Protein AF-X1SDG9-F1 (afdb_monomer_lite)

Secondary structure (DSSP, 8-state):
-HHHH--SEEEEEE-TT-HHHHHHHHHHHHTGGGSS-SEEEEEE--SS-GGGGGSPP-TTS--EEE-SSS-HHHHHHHHHHHHHTT-EEEEEETTTTEEEEETT--EEEPP---HHHHHHHTT-EEEE--EEHHHHGGGHHHHHHHHHHHHHHHHTT--GGGTTTS-EE-SSEEEEEETTTEEEEEETTT--EEEEE-SSTHHHHHHHHHHHHHTT-SEEEEEEEEE--HHHHHHHHTTSTTTTEEEEEEEEEEETTEEEEE----SPPP-----

Sequence (275 aa):
ALWSHKPGSVCFLYTPNNPKIVEHRNLLISEKGFLPVNTVSFYPVSITGNEILKIPAAEGKKVVVNITPGTKGHGSFLALWAKLHSTDVFSIETSSQKLMKMPEGSGRSVIAPPPTLLLKLSGINVKKYGEGKGSLFKDRGLFEGMLDFLKMINKEGKDIKDFPERKISLSGASLIPLSNDKVKILHKEKGNTVSWSVKTGKWFERLIGYVLAECGAQDVQIGITTEWRSETKKHLAGKYSGASQMSEIDVAARFKAVYYIVSCKATKKKEINKI

Structure (mmCIF, N/CA/C/O backbone):
data_AF-X1SDG9-F1
#
_entry.id   AF-X1SDG9-F1
#
loop_
_atom_site.group_PDB
_atom_site.id
_atom_site.type_symbol
_atom_site.label_atom_id
_atom_site.label_alt_id
_atom_site.label_comp_id
_atom_site.label_asym_id
_atom_site.label_entity_id
_atom_site.label_seq_id
_atom_site.pdbx_PDB_ins_code
_atom_site.Cartn_x
_atom_site.Cartn_y
_atom_site.Cartn_z
_atom_site.occupancy
_atom_site.B_iso_or_equiv
_atom_site.auth_seq_id
_atom_site.auth_comp_id
_atom_site.auth_asym_id
_atom_site.auth_atom_id
_atom_site.pdbx_PDB_model_num
ATOM 1 N N . ALA A 1 1 ? -11.274 -2.244 8.520 1.00 91.25 1 ALA A N 1
ATOM 2 C CA . ALA A 1 1 ? -12.620 -2.199 9.134 1.00 91.25 1 ALA A CA 1
ATOM 3 C C . ALA A 1 1 ? -13.435 -1.001 8.650 1.00 91.25 1 ALA A C 1
ATOM 5 O O . ALA A 1 1 ? -14.437 -1.231 7.987 1.00 91.25 1 ALA A O 1
ATOM 6 N N . LEU A 1 2 ? -13.014 0.251 8.899 1.00 94.44 2 LEU A N 1
ATOM 7 C CA . LEU A 1 2 ? -13.804 1.441 8.523 1.00 94.44 2 LEU A CA 1
ATOM 8 C C . LEU A 1 2 ? -14.178 1.489 7.039 1.00 94.44 2 LEU A C 1
ATOM 10 O O . LEU A 1 2 ? -15.356 1.554 6.721 1.00 94.44 2 LEU A O 1
ATOM 14 N N . TRP A 1 3 ? -13.215 1.324 6.132 1.00 94.12 3 TRP A N 1
ATOM 15 C CA . TRP A 1 3 ? -13.484 1.269 4.686 1.00 94.12 3 TRP A CA 1
ATOM 16 C C . TRP A 1 3 ? -14.377 0.100 4.249 1.00 94.12 3 TRP A C 1
ATOM 18 O O . TRP A 1 3 ? -15.003 0.170 3.197 1.00 94.12 3 TRP A O 1
ATOM 28 N N . SER A 1 4 ? -14.440 -0.977 5.037 1.00 93.44 4 SER A N 1
ATOM 29 C CA . SER A 1 4 ? -15.244 -2.166 4.724 1.00 93.44 4 SER A CA 1
ATOM 30 C C . SER A 1 4 ? -16.682 -2.040 5.239 1.00 93.44 4 SER A C 1
ATOM 32 O O . SER A 1 4 ? -17.614 -2.478 4.572 1.00 93.44 4 SER A O 1
ATOM 34 N N . HIS A 1 5 ? -16.877 -1.445 6.420 1.00 92.44 5 HIS A N 1
ATOM 35 C CA . HIS A 1 5 ? -18.206 -1.221 7.001 1.00 92.44 5 HIS A CA 1
ATOM 36 C C . HIS A 1 5 ? -18.854 0.093 6.559 1.00 92.44 5 HIS A C 1
ATOM 38 O O . HIS A 1 5 ? -20.076 0.148 6.526 1.00 92.44 5 HIS A O 1
ATOM 44 N N . LYS A 1 6 ? -18.055 1.117 6.224 1.00 93.25 6 LYS A N 1
ATOM 45 C CA . LYS A 1 6 ? -18.493 2.494 5.937 1.00 93.25 6 LYS A CA 1
ATOM 46 C C . LYS A 1 6 ? -19.488 3.027 6.986 1.00 93.25 6 LYS A C 1
ATOM 48 O O . LYS A 1 6 ? -20.603 3.404 6.629 1.00 93.25 6 LYS A O 1
ATOM 53 N N . PRO A 1 7 ? -19.145 2.986 8.288 1.00 94.94 7 PRO A N 1
ATOM 54 C CA . PRO A 1 7 ? -20.087 3.382 9.323 1.00 94.94 7 PRO A CA 1
ATOM 55 C C . PRO A 1 7 ? -20.304 4.901 9.307 1.00 94.94 7 PRO A C 1
ATOM 57 O O . PRO A 1 7 ? -19.369 5.662 9.068 1.00 94.94 7 PRO A O 1
ATOM 60 N N . GLY A 1 8 ? -21.516 5.356 9.637 1.00 94.62 8 GLY A N 1
ATOM 61 C CA . GLY A 1 8 ? -21.783 6.789 9.815 1.00 94.62 8 GLY A CA 1
ATOM 62 C C . GLY A 1 8 ? -20.988 7.395 10.979 1.00 94.62 8 GLY A C 1
ATOM 63 O O . GLY A 1 8 ? -20.556 8.541 10.906 1.00 94.62 8 GLY A O 1
ATOM 64 N N . SER A 1 9 ? -20.724 6.615 12.028 1.00 95.06 9 SER A N 1
ATOM 65 C CA . SER A 1 9 ? -19.937 7.030 13.193 1.00 95.06 9 SER A CA 1
ATOM 66 C C . SER A 1 9 ? -18.997 5.924 13.666 1.00 95.06 9 SER A C 1
ATOM 68 O O . SER A 1 9 ? -19.352 4.748 13.603 1.00 95.06 9 SER A O 1
ATOM 70 N N . VAL A 1 10 ? -17.839 6.297 14.209 1.00 96.25 10 VAL A N 1
ATOM 71 C CA . VAL A 1 10 ? -16.890 5.386 14.863 1.00 96.25 10 VAL A CA 1
ATOM 72 C C . VAL A 1 10 ? -16.547 5.885 16.265 1.00 96.25 10 VAL A C 1
ATOM 74 O O . VAL A 1 10 ? -16.277 7.068 16.452 1.00 96.25 10 VAL A O 1
ATOM 77 N N . CYS A 1 11 ? -16.514 4.963 17.229 1.00 95.94 11 CYS A N 1
ATOM 78 C CA . CYS A 1 11 ? -15.908 5.174 18.540 1.00 95.94 11 CYS A CA 1
ATOM 79 C C . CYS A 1 11 ? -14.634 4.329 18.633 1.00 95.94 11 CYS A C 1
ATOM 81 O O . CYS A 1 11 ? -14.688 3.106 18.492 1.00 95.94 11 CYS A O 1
ATOM 83 N N . PHE A 1 12 ? -13.488 4.972 18.841 1.00 96.88 12 PHE A N 1
ATOM 84 C CA . PHE A 1 12 ? -12.225 4.285 19.085 1.00 96.88 12 PHE A CA 1
ATOM 85 C C . PHE A 1 12 ? -11.997 4.119 20.585 1.00 96.88 12 PHE A C 1
ATOM 87 O O . PHE A 1 12 ? -11.929 5.102 21.326 1.00 96.88 12 PHE A O 1
ATOM 94 N N . LEU A 1 13 ? -11.816 2.877 21.024 1.00 96.94 13 LEU A N 1
ATOM 95 C CA . LEU A 1 13 ? -11.341 2.588 22.373 1.00 96.94 13 LEU A CA 1
ATOM 96 C C . LEU A 1 13 ? -9.822 2.761 22.389 1.00 96.94 13 LEU A C 1
ATOM 98 O O . LEU A 1 13 ? -9.135 2.207 21.529 1.00 96.94 13 LEU A O 1
ATOM 102 N N . TYR A 1 14 ? -9.291 3.552 23.319 1.00 96.50 14 TYR A N 1
ATOM 103 C CA . TYR A 1 14 ? -7.858 3.854 23.352 1.00 96.50 14 TYR A CA 1
ATOM 104 C C . TYR A 1 14 ? -7.310 3.903 24.776 1.00 96.50 14 TYR A C 1
ATOM 106 O O . TYR A 1 14 ? -8.017 4.268 25.710 1.00 96.50 14 TYR A O 1
ATOM 114 N N . THR A 1 15 ? -6.027 3.573 24.937 1.00 96.81 15 THR A N 1
ATOM 115 C CA . THR A 1 15 ? -5.349 3.597 26.238 1.00 96.81 15 THR A CA 1
ATOM 116 C C . THR A 1 15 ? -4.643 4.936 26.461 1.00 96.81 15 THR A C 1
ATOM 118 O O . THR A 1 15 ? -3.586 5.155 25.864 1.00 96.81 15 THR A O 1
ATOM 121 N N . PRO A 1 16 ? -5.174 5.836 27.316 1.00 95.62 16 PRO A N 1
ATOM 122 C CA . PRO A 1 16 ? -4.648 7.197 27.470 1.00 95.62 16 PRO A CA 1
ATOM 123 C C . PRO A 1 16 ? -3.248 7.241 28.090 1.00 95.62 16 PRO A C 1
ATOM 125 O O . PRO A 1 16 ? -2.498 8.176 27.838 1.00 95.62 16 PRO A O 1
ATOM 128 N N . ASN A 1 17 ? -2.864 6.208 28.841 1.00 93.38 17 ASN A N 1
ATOM 129 C CA . ASN A 1 17 ? -1.555 6.133 29.496 1.00 93.38 17 ASN A CA 1
ATOM 130 C C . ASN A 1 17 ? -0.442 5.629 28.559 1.00 93.38 17 ASN A C 1
ATOM 132 O O . ASN A 1 17 ? 0.695 5.476 28.992 1.00 93.38 17 ASN A O 1
ATOM 136 N N . ASN A 1 18 ? -0.751 5.334 27.290 1.00 94.06 18 ASN A N 1
ATOM 137 C CA . ASN A 1 18 ? 0.239 4.932 26.296 1.00 94.06 18 ASN A CA 1
ATOM 138 C C . ASN A 1 18 ? 0.500 6.094 25.316 1.00 94.06 18 ASN A C 1
ATOM 140 O O . ASN A 1 18 ? -0.352 6.358 24.462 1.00 94.06 18 ASN A O 1
ATOM 144 N N . PRO A 1 19 ? 1.677 6.754 25.376 1.00 93.12 19 PRO A N 1
ATOM 145 C CA . PRO A 1 19 ? 1.982 7.914 24.537 1.00 93.12 19 PRO A CA 1
ATOM 146 C C . PRO A 1 19 ? 1.839 7.653 23.035 1.00 93.12 19 PRO A C 1
ATOM 148 O O . PRO A 1 19 ? 1.312 8.499 22.318 1.00 93.12 19 PRO A O 1
ATOM 151 N N . LYS A 1 20 ? 2.220 6.459 22.556 1.00 91.25 20 LYS A N 1
ATOM 152 C CA . LYS A 1 20 ? 2.086 6.092 21.134 1.00 91.25 20 LYS A CA 1
ATOM 153 C C . LYS A 1 20 ? 0.621 5.982 20.707 1.00 91.25 20 LYS A C 1
ATOM 155 O O . LYS A 1 20 ? 0.255 6.381 19.608 1.00 91.25 20 LYS A O 1
ATOM 160 N N . ILE A 1 21 ? -0.242 5.457 21.578 1.00 93.00 21 ILE A N 1
ATOM 161 C CA . ILE A 1 21 ? -1.683 5.361 21.303 1.00 93.00 21 ILE A CA 1
ATOM 162 C C . ILE A 1 21 ? -2.335 6.747 21.327 1.00 93.00 21 ILE A C 1
ATOM 164 O O . ILE A 1 21 ? -3.191 7.033 20.490 1.00 93.00 21 ILE A O 1
ATOM 168 N N . VAL A 1 22 ? -1.911 7.624 22.240 1.00 94.38 22 VAL A N 1
ATOM 169 C CA . VAL A 1 22 ? -2.358 9.025 22.273 1.00 94.38 22 VAL A CA 1
ATOM 170 C C . VAL A 1 22 ? -1.931 9.767 21.007 1.00 94.38 22 VAL A C 1
ATOM 172 O O . VAL A 1 22 ? -2.740 10.490 20.428 1.00 94.38 22 VAL A O 1
ATOM 175 N N . GLU A 1 23 ? -0.707 9.543 20.529 1.00 91.38 23 GLU A N 1
ATOM 176 C CA . GLU A 1 23 ? -0.229 10.086 19.257 1.00 91.38 23 GLU A CA 1
ATOM 177 C C . GLU A 1 23 ? -1.112 9.629 18.085 1.00 91.38 23 GLU A C 1
ATOM 179 O O . GLU A 1 23 ? -1.614 10.463 17.333 1.00 91.38 23 GLU A O 1
ATOM 184 N N . HIS A 1 24 ? -1.393 8.325 17.970 1.00 91.44 24 HIS A N 1
ATOM 185 C CA . HIS A 1 24 ? -2.298 7.802 16.941 1.00 91.44 24 HIS A CA 1
ATOM 186 C C . HIS A 1 24 ? -3.717 8.374 17.042 1.00 91.44 24 HIS A C 1
ATOM 188 O O . HIS A 1 24 ? -4.321 8.698 16.020 1.00 91.44 24 HIS A O 1
ATOM 194 N N . ARG A 1 25 ? -4.253 8.549 18.256 1.00 94.50 25 ARG A N 1
ATOM 195 C CA . ARG A 1 25 ? -5.537 9.233 18.473 1.00 94.50 25 ARG A CA 1
ATOM 196 C C . ARG A 1 25 ? -5.497 10.660 17.933 1.00 94.50 25 ARG A C 1
ATOM 198 O O . ARG A 1 25 ? -6.405 11.053 17.208 1.00 94.50 25 ARG A O 1
ATOM 205 N N . ASN A 1 26 ? -4.467 11.427 18.280 1.00 93.25 26 ASN A N 1
ATOM 206 C CA . ASN A 1 26 ? -4.345 12.821 17.858 1.00 93.25 26 ASN A CA 1
ATOM 207 C C . ASN A 1 26 ? -4.212 12.934 16.333 1.00 93.25 26 ASN A C 1
ATOM 209 O O . ASN A 1 26 ? -4.836 13.811 15.740 1.00 93.25 26 ASN A O 1
ATOM 213 N N . LEU A 1 27 ? -3.500 11.999 15.696 1.00 90.38 27 LEU A N 1
ATOM 214 C CA . LEU A 1 27 ? -3.435 11.884 14.237 1.00 90.38 27 LEU A CA 1
ATOM 215 C C . LEU A 1 27 ? -4.806 11.579 13.620 1.00 90.38 27 LEU A C 1
ATOM 217 O O . LEU A 1 27 ? -5.207 12.224 12.662 1.00 90.38 27 LEU A O 1
ATOM 221 N N . LEU A 1 28 ? -5.578 10.643 14.180 1.00 92.38 28 LEU A N 1
ATOM 222 C CA . LEU A 1 28 ? -6.938 10.368 13.693 1.00 92.38 28 LEU A CA 1
ATOM 223 C C . LEU A 1 28 ? -7.875 11.578 13.850 1.00 92.38 28 LEU A C 1
ATOM 225 O O . LEU A 1 28 ? -8.791 11.743 13.047 1.00 92.38 28 LEU A O 1
ATOM 229 N N . ILE A 1 29 ? -7.655 12.421 14.865 1.00 92.50 29 ILE A N 1
ATOM 230 C CA . ILE A 1 29 ? -8.393 13.677 15.060 1.00 92.50 29 ILE A CA 1
ATOM 231 C C . ILE A 1 29 ? -8.001 14.710 13.997 1.00 92.50 29 ILE A C 1
ATOM 233 O O . ILE A 1 29 ? -8.894 15.289 13.374 1.00 92.50 29 ILE A O 1
ATOM 237 N N . SER A 1 30 ? -6.700 14.940 13.779 1.00 90.19 30 SER A N 1
ATOM 238 C CA . SER A 1 30 ? -6.221 15.919 12.790 1.00 90.19 30 SER A CA 1
ATOM 239 C C . SER A 1 30 ? -6.587 15.508 11.365 1.00 90.19 30 SER A C 1
ATOM 241 O O . SER A 1 30 ? -7.007 16.339 10.565 1.00 90.19 30 SER A O 1
ATOM 243 N N . GLU A 1 31 ? -6.528 14.208 11.080 1.00 89.12 31 GLU A N 1
ATOM 244 C CA . GLU A 1 31 ? -6.787 13.620 9.767 1.00 89.12 31 GLU A CA 1
ATOM 245 C C . GLU A 1 31 ? -8.231 13.114 9.608 1.00 89.12 31 GLU A C 1
ATOM 247 O O . GLU A 1 31 ? -8.520 12.341 8.694 1.00 89.12 31 GLU A O 1
ATOM 252 N N . LYS A 1 32 ? -9.176 13.531 10.466 1.00 89.81 32 LYS A N 1
ATOM 253 C CA . LYS A 1 32 ? -10.554 12.996 10.464 1.00 89.81 32 LYS A CA 1
ATOM 254 C C . LYS A 1 32 ? -11.255 13.096 9.105 1.00 89.81 32 LYS A C 1
ATOM 256 O O . LYS A 1 32 ? -12.047 12.224 8.769 1.00 89.81 32 LYS A O 1
ATOM 261 N N . GLY A 1 33 ? -10.934 14.125 8.311 1.00 89.50 33 GLY A N 1
ATOM 262 C CA . GLY A 1 33 ? -11.502 14.344 6.974 1.00 89.50 33 GLY A CA 1
ATOM 263 C C . GLY A 1 33 ? -11.119 13.272 5.948 1.00 89.50 33 GLY A C 1
ATOM 264 O O . GLY A 1 33 ? -11.726 13.190 4.886 1.00 89.50 33 GLY A O 1
ATOM 265 N N . PHE A 1 34 ? -10.132 12.434 6.265 1.00 89.88 34 PHE A N 1
ATOM 266 C CA . PHE A 1 34 ? -9.701 11.310 5.442 1.00 89.88 34 PHE A CA 1
ATOM 267 C C . PHE A 1 34 ? -10.369 9.982 5.815 1.00 89.88 34 PHE A C 1
ATOM 269 O O . PHE A 1 34 ? -10.262 9.002 5.072 1.00 89.88 34 PHE A O 1
ATOM 276 N N . LEU A 1 35 ? -11.039 9.919 6.966 1.00 92.81 35 LEU A N 1
ATOM 277 C CA . LEU A 1 35 ? -11.734 8.718 7.404 1.00 92.81 35 LEU A CA 1
ATOM 278 C C . LEU A 1 35 ? -13.102 8.627 6.708 1.00 92.81 35 LEU A C 1
ATOM 280 O O . LEU A 1 35 ? -13.797 9.632 6.593 1.00 92.81 35 LEU A O 1
ATOM 284 N N . PRO A 1 36 ? -13.537 7.432 6.267 1.00 94.19 36 PRO A N 1
ATOM 285 C CA . PRO A 1 36 ? -14.822 7.251 5.591 1.00 94.19 36 PRO A CA 1
ATOM 286 C C . PRO A 1 36 ? -15.980 7.174 6.604 1.00 94.19 36 PRO A C 1
ATOM 288 O O . PRO A 1 36 ? -16.712 6.183 6.632 1.00 94.19 36 PRO A O 1
ATOM 291 N N . VAL A 1 37 ? -16.082 8.170 7.489 1.00 94.94 37 VAL A N 1
ATOM 292 C CA . VAL A 1 37 ? -17.043 8.261 8.602 1.00 94.94 37 VAL A CA 1
ATOM 293 C C . VAL A 1 37 ? -17.459 9.720 8.809 1.00 94.94 37 VAL A C 1
ATOM 295 O O . VAL A 1 37 ? -16.656 10.623 8.593 1.00 94.94 37 VAL A O 1
ATOM 298 N N . ASN A 1 38 ? -18.682 9.966 9.282 1.00 93.69 38 ASN A N 1
ATOM 299 C CA . ASN A 1 38 ? -19.158 11.332 9.545 1.00 93.69 38 ASN A CA 1
ATOM 300 C C . ASN A 1 38 ? -18.737 11.819 10.935 1.00 93.69 38 ASN A C 1
ATOM 302 O O . ASN A 1 38 ? -18.494 13.006 11.147 1.00 93.69 38 ASN A O 1
ATOM 306 N N . THR A 1 39 ? -18.667 10.905 11.904 1.00 94.25 39 THR A N 1
ATOM 307 C CA . THR A 1 39 ? -18.359 11.239 13.298 1.00 94.25 39 THR A CA 1
ATOM 308 C C . THR A 1 39 ? -17.300 10.307 13.862 1.00 94.25 39 THR A C 1
ATOM 310 O O . THR A 1 39 ? -17.380 9.089 13.699 1.00 94.25 39 THR A O 1
ATOM 313 N N . VAL A 1 40 ? -16.327 10.891 14.560 1.00 95.50 40 VAL A N 1
ATOM 314 C CA . VAL A 1 40 ? -15.255 10.183 15.262 1.00 95.50 40 VAL A CA 1
ATOM 315 C C . VAL A 1 40 ? -15.326 10.555 16.737 1.00 95.50 40 VAL A C 1
ATOM 317 O O . VAL A 1 40 ? -15.280 11.736 17.076 1.00 95.50 40 VAL A O 1
ATOM 320 N N . SER A 1 41 ? -15.415 9.557 17.609 1.00 95.56 41 SER A N 1
ATOM 321 C CA . SER A 1 41 ? -15.306 9.714 19.057 1.00 95.56 41 SER A CA 1
ATOM 322 C C . SER A 1 41 ? -14.250 8.770 19.629 1.00 95.56 41 SER A C 1
ATOM 324 O O . SER A 1 41 ? -13.793 7.834 18.967 1.00 95.56 41 SER A O 1
ATOM 326 N N . PHE A 1 42 ? -13.833 9.043 20.863 1.00 96.62 42 PHE A N 1
ATOM 327 C CA . PHE A 1 42 ? -12.819 8.269 21.565 1.00 96.62 42 PHE A CA 1
ATOM 328 C C . PHE A 1 42 ? -13.301 7.967 22.976 1.00 96.62 42 PHE A C 1
ATOM 330 O O . PHE A 1 42 ? -13.776 8.873 23.659 1.00 96.62 42 PHE A O 1
ATOM 337 N N . TYR A 1 43 ? -13.138 6.723 23.413 1.00 96.56 43 TYR A N 1
ATOM 338 C CA . TYR A 1 43 ? -13.473 6.297 24.767 1.00 96.56 43 TYR A CA 1
ATOM 339 C C . TYR A 1 43 ? -12.212 5.749 25.452 1.00 96.56 43 TYR A C 1
ATOM 341 O O . TYR A 1 43 ? -11.589 4.820 24.923 1.00 96.56 43 TYR A O 1
ATOM 349 N N . PRO A 1 44 ? -11.779 6.340 26.578 1.00 96.44 44 PRO A N 1
ATOM 350 C CA . PRO A 1 44 ? -10.576 5.897 27.262 1.00 96.44 44 PRO A CA 1
ATOM 351 C C . PRO A 1 44 ? -10.818 4.549 27.947 1.00 96.44 44 PRO A C 1
ATOM 353 O O . PRO A 1 44 ? -11.795 4.372 28.670 1.00 96.44 44 PRO A O 1
ATOM 356 N N . VAL A 1 45 ? -9.896 3.612 27.749 1.00 96.62 45 VAL A N 1
ATOM 357 C CA . VAL A 1 45 ? -9.882 2.300 28.407 1.00 96.62 45 VAL A CA 1
ATOM 358 C C . VAL A 1 45 ? -8.503 2.041 28.999 1.00 96.62 45 VAL A C 1
ATOM 360 O O . VAL A 1 45 ? -7.480 2.434 28.436 1.00 96.62 45 VAL A O 1
ATOM 363 N N . SER A 1 46 ? -8.441 1.384 30.148 1.00 94.75 46 SER A N 1
ATOM 364 C CA . SER A 1 46 ? -7.172 0.939 30.718 1.00 94.75 46 SER A CA 1
ATOM 365 C C . SER A 1 46 ? -6.594 -0.215 29.889 1.00 94.75 46 SER A C 1
ATOM 367 O O . SER A 1 46 ? -7.218 -0.695 28.944 1.00 94.75 46 SER A O 1
ATOM 369 N N . ILE A 1 47 ? -5.393 -0.695 30.221 1.00 91.31 47 ILE A N 1
ATOM 370 C CA . ILE A 1 47 ? -4.814 -1.861 29.535 1.00 91.31 47 ILE A CA 1
ATOM 371 C C . ILE A 1 47 ? -5.615 -3.153 29.786 1.00 91.31 47 ILE A C 1
ATOM 373 O O . ILE A 1 47 ? -5.547 -4.073 28.972 1.00 91.31 47 ILE A O 1
ATOM 377 N N . THR A 1 48 ? -6.371 -3.219 30.890 1.00 91.31 48 THR A N 1
ATOM 378 C CA . THR A 1 48 ? -7.140 -4.409 31.276 1.00 91.31 48 THR A CA 1
ATOM 379 C C . THR A 1 48 ? -8.476 -4.495 30.537 1.00 91.31 48 THR A C 1
ATOM 381 O O . THR A 1 48 ? -8.892 -5.600 30.203 1.00 91.31 48 THR A O 1
ATOM 384 N N . GLY A 1 49 ? -9.113 -3.364 30.213 1.00 93.31 49 GLY A N 1
ATOM 385 C CA . GLY A 1 49 ? -10.317 -3.311 29.377 1.00 93.31 49 GLY A CA 1
ATOM 386 C C . GLY A 1 49 ? -11.644 -3.562 30.097 1.00 93.31 49 GLY A C 1
ATOM 387 O O . GLY A 1 49 ? -12.659 -3.750 29.433 1.00 93.31 49 GLY A O 1
ATOM 388 N N . ASN A 1 50 ? -11.671 -3.618 31.430 1.00 93.81 50 ASN A N 1
ATOM 389 C CA . ASN A 1 50 ? -12.890 -3.943 32.189 1.00 93.81 50 ASN A CA 1
ATOM 390 C C . ASN A 1 50 ? -13.981 -2.852 32.103 1.00 93.81 50 ASN A C 1
ATOM 392 O O . ASN A 1 50 ? -15.176 -3.133 32.136 1.00 93.81 50 ASN A O 1
ATOM 396 N N . GLU A 1 51 ? -13.562 -1.599 31.981 1.00 95.06 51 GLU A N 1
ATOM 397 C CA . GLU A 1 51 ? -14.378 -0.413 31.691 1.00 95.06 51 GLU A CA 1
ATOM 398 C C . GLU A 1 51 ? -15.196 -0.510 30.394 1.00 95.06 51 GLU A C 1
ATOM 400 O O . GLU A 1 51 ? -16.229 0.153 30.306 1.00 95.06 51 GLU A O 1
ATOM 405 N N . ILE A 1 52 ? -14.798 -1.342 29.426 1.00 96.94 52 ILE A N 1
ATOM 406 C CA . ILE A 1 52 ? -15.553 -1.586 28.186 1.00 96.94 52 ILE A CA 1
ATOM 407 C C . ILE A 1 52 ? -16.984 -2.041 28.493 1.00 96.94 52 ILE A C 1
ATOM 409 O O . ILE A 1 52 ? -17.920 -1.611 27.827 1.00 96.94 52 ILE A O 1
ATOM 413 N N . LEU A 1 53 ? -17.182 -2.841 29.545 1.00 96.00 53 LEU A N 1
ATOM 414 C CA . LEU A 1 53 ? -18.512 -3.313 29.951 1.00 96.00 53 LEU A CA 1
ATOM 415 C C . LEU A 1 53 ? -19.425 -2.195 30.475 1.00 96.00 53 LEU A C 1
ATOM 417 O O . LEU A 1 53 ? -20.629 -2.392 30.579 1.00 96.00 53 LEU A O 1
ATOM 421 N N . LYS A 1 54 ? -18.861 -1.029 30.808 1.00 94.88 54 LYS A N 1
ATOM 422 C CA . LYS A 1 54 ? -19.601 0.145 31.289 1.00 94.88 54 LYS A CA 1
ATOM 423 C C . LYS A 1 54 ? -20.011 1.087 30.155 1.00 94.88 54 LYS A C 1
ATOM 425 O O . LYS A 1 54 ? -20.661 2.095 30.419 1.00 94.88 54 LYS A O 1
ATOM 430 N N . ILE A 1 55 ? -19.609 0.804 28.912 1.00 94.62 55 ILE A N 1
ATOM 431 C CA . ILE A 1 55 ? -19.984 1.618 27.754 1.00 94.62 55 ILE A CA 1
ATOM 432 C C . ILE A 1 55 ? -21.502 1.487 27.540 1.00 94.62 55 ILE A C 1
ATOM 434 O O . ILE A 1 55 ? -21.997 0.363 27.439 1.00 94.62 55 ILE A O 1
ATOM 438 N N . PRO A 1 56 ? -22.258 2.596 27.457 1.00 90.12 56 PRO A N 1
ATOM 439 C CA . PRO A 1 56 ? -23.701 2.531 27.255 1.00 90.12 56 PRO A CA 1
ATOM 440 C C . PRO A 1 56 ? -24.054 1.992 25.863 1.00 90.12 56 PRO A C 1
ATOM 442 O O . PRO A 1 56 ? -23.321 2.194 24.890 1.00 90.12 56 PRO A O 1
ATOM 445 N N . ALA A 1 57 ? -25.213 1.340 25.759 1.00 86.56 57 ALA A N 1
ATOM 446 C CA . ALA A 1 57 ? -25.767 0.919 24.479 1.00 86.56 57 ALA A CA 1
ATOM 447 C C . ALA A 1 57 ? -26.037 2.137 23.582 1.00 86.56 57 ALA A C 1
ATOM 449 O O . ALA A 1 57 ? -26.497 3.179 24.047 1.00 86.56 57 ALA A O 1
ATOM 450 N N . ALA A 1 58 ? -25.800 2.004 22.278 1.00 83.81 58 ALA A N 1
ATOM 451 C CA . ALA A 1 58 ? -26.206 3.029 21.323 1.00 83.81 58 ALA A CA 1
ATOM 452 C C . ALA A 1 58 ? -27.664 2.787 20.900 1.00 83.81 58 ALA A C 1
ATOM 454 O O . ALA A 1 58 ? -27.925 2.122 19.897 1.00 83.81 58 ALA A O 1
ATOM 455 N N . GLU A 1 59 ? -28.608 3.307 21.685 1.00 82.94 59 GLU A N 1
ATOM 456 C CA . GLU A 1 59 ? -30.046 3.152 21.438 1.00 82.94 59 GLU A CA 1
ATOM 457 C C . GLU A 1 59 ? -30.447 3.609 20.027 1.00 82.94 59 GLU A C 1
ATOM 459 O O . GLU A 1 59 ? -29.968 4.623 19.510 1.00 82.94 59 GLU A O 1
ATOM 464 N N . GLY A 1 60 ? -31.306 2.820 19.373 1.00 82.94 60 GLY A N 1
ATOM 465 C CA . GLY A 1 60 ? -31.810 3.104 18.026 1.00 82.94 60 GLY A CA 1
ATOM 466 C C . GLY A 1 60 ? -30.768 3.021 16.902 1.00 82.94 60 GLY A C 1
ATOM 467 O O . GLY A 1 60 ? -31.081 3.359 15.761 1.00 82.94 60 GLY A O 1
ATOM 468 N N . LYS A 1 61 ? -29.531 2.580 17.179 1.00 87.62 61 LYS A N 1
ATOM 469 C CA . LYS A 1 61 ? -28.458 2.481 16.179 1.00 87.62 61 LYS A CA 1
ATOM 470 C C . LYS A 1 61 ? -28.028 1.037 15.966 1.00 87.62 61 LYS A C 1
ATOM 472 O O . LYS A 1 61 ? -27.838 0.275 16.907 1.00 87.62 61 LYS A O 1
ATOM 477 N N . LYS A 1 62 ? -27.771 0.681 14.706 1.00 91.31 62 LYS A N 1
ATOM 478 C CA . LYS A 1 62 ? -27.086 -0.571 14.378 1.00 91.31 62 LYS A CA 1
ATOM 479 C C . LYS A 1 62 ? -25.604 -0.437 14.723 1.00 91.31 62 LYS A C 1
ATOM 481 O O . LYS A 1 62 ? -24.869 0.276 14.037 1.00 91.31 62 LYS A O 1
ATOM 486 N N . VAL A 1 63 ? -25.174 -1.133 15.768 1.00 93.75 63 VAL A N 1
ATOM 487 C CA . VAL A 1 63 ? -23.768 -1.206 16.176 1.00 93.75 63 VAL A CA 1
ATOM 488 C C . VAL A 1 63 ? -23.132 -2.456 15.579 1.00 93.75 63 VAL A C 1
ATOM 490 O O . VAL A 1 63 ? -23.801 -3.455 15.328 1.00 93.75 63 VAL A O 1
ATOM 493 N N . VAL A 1 64 ? -21.831 -2.382 15.320 1.00 94.81 64 VAL A N 1
ATOM 494 C CA . VAL A 1 64 ? -20.958 -3.537 15.096 1.00 94.81 64 VAL A CA 1
ATOM 495 C C . VAL A 1 64 ? -19.646 -3.260 15.818 1.00 94.81 64 VAL A C 1
ATOM 497 O O . VAL A 1 64 ? -19.198 -2.110 15.848 1.00 94.81 64 VAL A O 1
ATOM 500 N N . VAL A 1 65 ? -19.012 -4.285 16.379 1.00 96.44 65 VAL A N 1
ATOM 501 C CA . VAL A 1 65 ? -17.704 -4.132 17.033 1.00 96.44 65 VAL A CA 1
ATOM 502 C C . VAL A 1 65 ? -16.609 -4.815 16.227 1.00 96.44 65 VAL A C 1
ATOM 504 O O . VAL A 1 65 ? -16.820 -5.877 15.648 1.00 96.44 65 VAL A O 1
ATOM 507 N N . ASN A 1 66 ? -15.425 -4.206 16.184 1.00 97.12 66 ASN A N 1
ATOM 508 C CA . ASN A 1 66 ? -14.240 -4.806 15.579 1.00 97.12 66 ASN A CA 1
ATOM 509 C C . ASN A 1 66 ? -13.209 -5.113 16.667 1.00 97.12 66 ASN A C 1
ATOM 511 O O . ASN A 1 66 ? -12.635 -4.185 17.231 1.00 97.12 66 ASN A O 1
ATOM 515 N N . ILE A 1 67 ? -12.942 -6.396 16.900 1.00 96.62 67 ILE A N 1
ATOM 516 C CA . ILE A 1 67 ? -12.029 -6.874 17.950 1.00 96.62 67 ILE A CA 1
ATOM 517 C C . ILE A 1 67 ? -10.604 -7.150 17.445 1.00 96.62 67 ILE A C 1
ATOM 519 O O . ILE A 1 67 ? -9.787 -7.687 18.182 1.00 96.62 67 ILE A O 1
ATOM 523 N N . THR A 1 68 ? -10.294 -6.804 16.189 1.00 95.44 68 THR A N 1
ATOM 524 C CA . THR A 1 68 ? -8.942 -7.005 15.628 1.00 95.44 68 THR A CA 1
ATOM 525 C C . THR A 1 68 ? -7.852 -6.227 16.382 1.00 95.44 68 THR A C 1
ATOM 527 O O . THR A 1 68 ? -6.811 -6.815 16.670 1.00 95.44 68 THR A O 1
ATOM 530 N N . PRO A 1 69 ? -8.002 -4.909 16.644 1.00 93.62 69 PRO A N 1
ATOM 531 C CA . PRO A 1 69 ? -6.953 -4.132 17.292 1.00 93.62 69 PRO A CA 1
ATOM 532 C C . PRO A 1 69 ? -7.073 -4.177 18.822 1.00 93.62 69 PRO A C 1
ATOM 534 O O . PRO A 1 69 ? -8.163 -4.339 19.366 1.00 93.62 69 PRO A O 1
ATOM 537 N N . GLY A 1 70 ? -5.959 -3.922 19.509 1.00 93.81 70 GLY A N 1
ATOM 538 C CA . GLY A 1 70 ? -5.900 -3.866 20.972 1.00 93.81 70 GLY A CA 1
ATOM 539 C C . GLY A 1 70 ? -5.331 -5.139 21.593 1.00 93.81 70 GLY A C 1
ATOM 540 O O . GLY A 1 70 ? -4.748 -5.982 20.911 1.00 93.81 70 GLY A O 1
ATOM 541 N N . THR A 1 71 ? -5.446 -5.256 22.915 1.00 94.38 71 THR A N 1
ATOM 542 C CA . THR A 1 71 ? -5.018 -6.465 23.627 1.00 94.38 71 THR A CA 1
ATOM 543 C C . THR A 1 71 ? -6.080 -7.559 23.518 1.00 94.38 71 THR A C 1
ATOM 545 O O . THR A 1 71 ? -7.250 -7.295 23.242 1.00 94.38 71 THR A O 1
ATOM 548 N N . LYS A 1 72 ? -5.700 -8.809 23.811 1.00 93.94 72 LYS A N 1
ATOM 549 C CA . LYS A 1 72 ? -6.673 -9.908 23.932 1.00 93.94 72 LYS A CA 1
ATOM 550 C C . LYS A 1 72 ? -7.748 -9.601 24.983 1.00 93.94 72 LYS A C 1
ATOM 552 O O . LYS A 1 72 ? -8.903 -9.933 24.762 1.00 93.94 72 LYS A O 1
ATOM 557 N N . GLY A 1 73 ? -7.383 -8.925 26.079 1.00 95.31 73 GLY A N 1
ATOM 558 C CA . GLY A 1 73 ? -8.329 -8.476 27.105 1.00 95.31 73 GLY A CA 1
ATOM 559 C C . GLY A 1 73 ? -9.366 -7.500 26.548 1.00 95.31 73 GLY A C 1
ATOM 560 O O . GLY A 1 73 ? -10.562 -7.730 26.712 1.00 95.31 73 GLY A O 1
ATOM 561 N N . HIS A 1 74 ? -8.924 -6.481 25.799 1.00 96.81 74 HIS A N 1
ATOM 562 C CA . HIS A 1 74 ? -9.828 -5.560 25.097 1.00 96.81 74 HIS A CA 1
ATOM 563 C C . HIS A 1 74 ? -10.775 -6.298 24.153 1.00 96.81 74 HIS A C 1
ATOM 565 O O . HIS A 1 74 ? -11.977 -6.049 24.182 1.00 96.81 74 HIS A O 1
ATOM 571 N N . GLY A 1 75 ? -10.246 -7.228 23.353 1.00 96.44 75 GLY A N 1
ATOM 572 C CA . GLY A 1 75 ? -11.043 -8.040 22.435 1.00 96.44 75 GLY A CA 1
ATOM 573 C C . GLY A 1 75 ? -12.105 -8.876 23.154 1.00 96.44 75 GLY A C 1
ATOM 574 O O . GLY A 1 75 ? -13.265 -8.864 22.747 1.00 96.44 75 GLY A O 1
ATOM 575 N N . SER A 1 76 ? -11.736 -9.546 24.249 1.00 96.06 76 SER A N 1
ATOM 576 C CA . SER A 1 76 ? -12.656 -10.364 25.048 1.00 96.06 76 SER A CA 1
ATOM 577 C C . SER A 1 76 ? -13.762 -9.537 25.705 1.00 96.06 76 SER A C 1
ATOM 579 O O . SER A 1 76 ? -14.935 -9.889 25.586 1.00 96.06 76 SER A O 1
ATOM 581 N N . PHE A 1 77 ? -13.424 -8.421 26.362 1.00 97.56 77 PHE A N 1
ATOM 582 C CA . PHE A 1 77 ? -14.431 -7.561 26.994 1.00 97.56 77 PHE A CA 1
ATOM 583 C C . PHE A 1 77 ? -15.338 -6.881 25.967 1.00 97.56 77 PHE A C 1
ATOM 585 O O . PHE A 1 77 ? -16.538 -6.767 26.204 1.00 97.56 77 PHE A O 1
ATOM 592 N N . LEU A 1 78 ? -14.808 -6.491 24.804 1.00 96.81 78 LEU A N 1
ATOM 593 C CA . LEU A 1 78 ? -15.610 -5.910 23.728 1.00 96.81 78 LEU A CA 1
ATOM 594 C C . LEU A 1 78 ? -16.543 -6.939 23.075 1.00 96.81 78 LEU A C 1
ATOM 596 O O . LEU A 1 78 ? -17.676 -6.604 22.732 1.00 96.81 78 LEU A O 1
ATOM 600 N N . ALA A 1 79 ? -16.107 -8.194 22.944 1.00 96.69 79 ALA A N 1
ATOM 601 C CA . ALA A 1 79 ? -16.970 -9.284 22.496 1.00 96.69 79 ALA A CA 1
ATOM 602 C C . ALA A 1 79 ? -18.083 -9.587 23.515 1.00 96.69 79 ALA A C 1
ATOM 604 O O . ALA A 1 79 ? -19.236 -9.765 23.124 1.00 96.69 79 ALA A O 1
ATOM 605 N N . LEU A 1 80 ? -17.766 -9.589 24.817 1.00 96.62 80 LEU A N 1
ATOM 606 C CA . LEU A 1 80 ? -18.762 -9.749 25.881 1.00 96.62 80 LEU A CA 1
ATOM 607 C C . LEU A 1 80 ? -19.769 -8.590 25.884 1.00 96.62 80 LEU A C 1
ATOM 609 O O . LEU A 1 80 ? -20.972 -8.835 25.910 1.00 96.62 80 LEU A O 1
ATOM 613 N N . TRP A 1 81 ? -19.293 -7.347 25.782 1.00 96.94 81 TRP A N 1
ATOM 614 C CA . TRP A 1 81 ? -20.146 -6.167 25.636 1.00 96.94 81 TRP A CA 1
ATOM 615 C C . TRP A 1 81 ? -21.095 -6.317 24.440 1.00 96.94 81 TRP A C 1
ATOM 617 O O . TRP A 1 81 ? -22.307 -6.184 24.584 1.00 96.94 81 TRP A O 1
ATOM 627 N N . ALA A 1 82 ? -20.576 -6.697 23.271 1.00 95.81 82 ALA A N 1
ATOM 628 C CA . ALA A 1 82 ? -21.404 -6.890 22.085 1.00 95.81 82 ALA A CA 1
ATOM 629 C C . ALA A 1 82 ? -22.466 -7.982 22.283 1.00 95.81 82 ALA A C 1
ATOM 631 O O . ALA A 1 82 ? -23.606 -7.802 21.859 1.00 95.81 82 ALA A O 1
ATOM 632 N N . LYS A 1 83 ? -22.136 -9.074 22.985 1.00 94.69 83 LYS A N 1
ATOM 633 C CA . LYS A 1 83 ? -23.103 -10.123 23.330 1.00 94.69 83 LYS A CA 1
ATOM 634 C C . LYS A 1 83 ? -24.213 -9.609 24.252 1.00 94.69 83 LYS A C 1
ATOM 636 O O . LYS A 1 83 ? -25.376 -9.909 23.990 1.00 94.69 83 LYS A O 1
ATOM 641 N N . LEU A 1 84 ? -23.875 -8.834 25.285 1.00 94.75 84 LEU A N 1
ATOM 642 C CA . LEU A 1 84 ? -24.848 -8.231 26.212 1.00 94.75 84 LEU A CA 1
ATOM 643 C C . LEU A 1 84 ? -25.792 -7.246 25.505 1.00 94.75 84 LEU A C 1
ATOM 645 O O . LEU A 1 84 ? -26.953 -7.124 25.883 1.00 94.75 84 LEU A O 1
ATOM 649 N N . HIS A 1 85 ? -25.317 -6.599 24.440 1.00 93.50 85 HIS A N 1
ATOM 650 C CA . HIS A 1 85 ? -26.078 -5.634 23.646 1.00 93.50 85 HIS A CA 1
ATOM 651 C C . HIS A 1 85 ? -26.568 -6.186 22.298 1.00 93.50 85 HIS A C 1
ATOM 653 O O . HIS A 1 85 ? -26.869 -5.408 21.393 1.00 93.50 85 HIS A O 1
ATOM 659 N N . SER A 1 86 ? -26.638 -7.516 22.141 1.00 92.62 86 SER A N 1
ATOM 660 C CA . SER A 1 86 ? -27.138 -8.196 20.928 1.00 92.62 86 SER A CA 1
ATOM 661 C C . SER A 1 86 ? -26.577 -7.624 19.615 1.00 92.62 86 SER A C 1
ATOM 663 O O . SER A 1 86 ? -27.292 -7.410 18.639 1.00 92.62 86 SER A O 1
ATOM 665 N N . THR A 1 87 ? -25.278 -7.335 19.617 1.00 92.94 87 THR A N 1
ATOM 666 C CA . THR A 1 87 ? -24.544 -6.663 18.546 1.00 92.94 87 THR A CA 1
ATOM 667 C C . THR A 1 87 ? -23.569 -7.623 17.869 1.00 92.94 87 THR A C 1
ATOM 669 O O . THR A 1 87 ? -22.968 -8.483 18.512 1.00 92.94 87 THR A O 1
ATOM 672 N N . ASP A 1 88 ? -23.368 -7.446 16.563 1.00 93.94 88 ASP A N 1
ATOM 673 C CA . ASP A 1 88 ? -22.440 -8.267 15.790 1.00 93.94 88 ASP A CA 1
ATOM 674 C C . ASP A 1 88 ? -20.969 -7.973 16.138 1.00 93.94 88 ASP A C 1
ATOM 676 O O . ASP A 1 88 ? -20.537 -6.815 16.213 1.00 93.94 88 ASP A O 1
ATOM 680 N N . VAL A 1 89 ? -20.176 -9.040 16.251 1.00 96.75 89 VAL A N 1
ATOM 681 C CA . VAL A 1 89 ? -18.724 -8.990 16.458 1.00 96.75 89 VAL A CA 1
ATOM 682 C C . VAL A 1 89 ? -18.007 -9.332 15.159 1.00 96.75 89 VAL A C 1
ATOM 684 O O . VAL A 1 89 ? -18.332 -10.318 14.502 1.00 96.75 89 VAL A O 1
ATOM 687 N N . PHE A 1 90 ? -16.992 -8.545 14.805 1.00 96.94 90 PHE A N 1
ATOM 688 C CA . PHE A 1 90 ? -16.145 -8.786 13.643 1.00 96.94 90 PHE A CA 1
ATOM 689 C C . PHE A 1 90 ? -14.655 -8.789 13.990 1.00 96.94 90 PHE A C 1
ATOM 691 O O . PHE A 1 90 ? -14.200 -8.057 14.869 1.00 96.94 90 PHE A O 1
ATOM 698 N N . SER A 1 91 ? -13.877 -9.563 13.238 1.00 96.19 91 SER A N 1
ATOM 699 C CA . SER A 1 91 ? -12.413 -9.567 13.275 1.00 96.19 91 SER A CA 1
ATOM 700 C C . SER A 1 91 ? -11.838 -9.621 11.859 1.00 96.19 91 SER A C 1
ATOM 702 O O . SER A 1 91 ? -12.453 -10.170 10.949 1.00 96.19 91 SER A O 1
ATOM 704 N N . ILE A 1 92 ? -10.671 -9.025 11.642 1.00 94.69 92 ILE A N 1
ATOM 705 C CA . ILE A 1 92 ? -9.939 -9.086 10.381 1.00 94.69 92 ILE A CA 1
ATOM 706 C C . ILE A 1 92 ? -8.956 -10.248 10.465 1.00 94.69 92 ILE A C 1
ATOM 708 O O . ILE A 1 92 ? -8.010 -10.224 11.247 1.00 94.69 92 ILE A O 1
ATOM 712 N N . GLU A 1 93 ? -9.155 -11.239 9.607 1.00 92.38 93 GLU A N 1
ATOM 713 C CA . GLU A 1 93 ? -8.209 -12.321 9.393 1.00 92.38 93 GLU A CA 1
ATOM 714 C C . GLU A 1 93 ? -7.157 -11.877 8.369 1.00 92.38 93 GLU A C 1
ATOM 716 O O . GLU A 1 93 ? -7.406 -11.805 7.162 1.00 92.38 93 GLU A O 1
ATOM 721 N N . THR A 1 94 ? -5.964 -11.543 8.860 1.00 86.81 94 THR A N 1
ATOM 722 C CA . THR A 1 94 ? -4.876 -10.997 8.035 1.00 86.81 94 THR A CA 1
ATOM 723 C C . THR A 1 94 ? -4.362 -11.994 6.993 1.00 86.81 94 THR A C 1
ATOM 725 O O . THR A 1 94 ? -3.979 -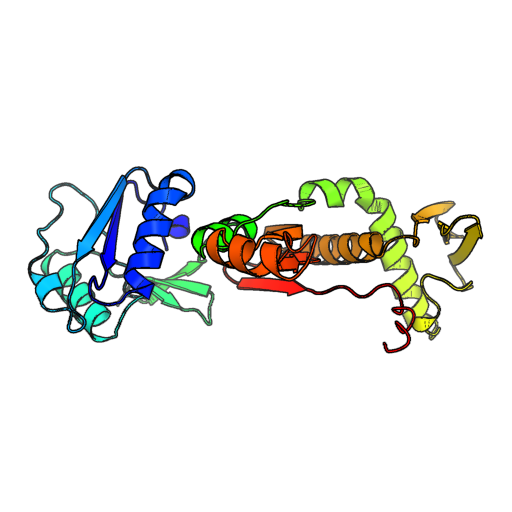11.578 5.904 1.00 86.81 94 THR A O 1
ATOM 728 N N . SER A 1 95 ? -4.371 -13.301 7.270 1.00 88.12 95 SER A N 1
ATOM 729 C CA . SER A 1 95 ? -3.900 -14.326 6.323 1.00 88.12 95 SER A CA 1
ATOM 730 C C . SER A 1 95 ? -4.796 -14.422 5.085 1.00 88.12 95 SER A C 1
ATOM 732 O O . SER A 1 95 ? -4.304 -14.419 3.959 1.00 88.12 95 SER A O 1
ATOM 734 N N . SER A 1 96 ? -6.115 -14.452 5.280 1.00 89.94 96 SER A N 1
ATOM 735 C CA . SER A 1 96 ? -7.094 -14.577 4.194 1.00 89.94 96 SER A CA 1
ATOM 736 C C . SER A 1 96 ? -7.590 -13.231 3.656 1.00 89.94 96 SER A C 1
ATOM 738 O O . SER A 1 96 ? -8.300 -13.191 2.646 1.00 89.94 96 SER A O 1
ATOM 740 N N . GLN A 1 97 ? -7.213 -12.122 4.304 1.00 90.88 97 GLN A N 1
ATOM 741 C CA . GLN A 1 97 ? -7.652 -10.763 3.977 1.00 90.88 97 GLN A CA 1
ATOM 742 C C . GLN A 1 97 ? -9.185 -10.624 4.030 1.00 90.88 97 GLN A C 1
ATOM 744 O O . GLN A 1 97 ? -9.800 -9.928 3.208 1.00 90.88 97 GLN A O 1
ATOM 749 N N . LYS A 1 98 ? -9.813 -11.296 5.004 1.00 93.94 98 LYS A N 1
ATOM 750 C CA . LYS A 1 98 ? -11.262 -11.283 5.224 1.00 93.94 98 LYS A CA 1
ATOM 751 C C . LYS A 1 98 ? -11.633 -10.577 6.521 1.00 93.94 98 LYS A C 1
ATOM 753 O O . LYS A 1 98 ? -10.944 -10.658 7.528 1.00 93.94 98 LYS A O 1
ATOM 758 N N . LEU A 1 99 ? -12.756 -9.880 6.479 1.00 94.94 99 LEU A N 1
ATOM 759 C CA . LEU A 1 99 ? -13.482 -9.384 7.633 1.00 94.94 99 LEU A CA 1
ATOM 760 C C . LEU A 1 99 ? -14.520 -10.447 8.001 1.00 94.94 99 LEU A C 1
ATOM 762 O O . LEU A 1 99 ? -15.485 -10.638 7.260 1.00 94.94 99 LEU A O 1
ATOM 766 N N . MET A 1 100 ? -14.282 -11.133 9.110 1.00 96.12 100 MET A N 1
ATOM 767 C CA . MET A 1 100 ? -15.027 -12.291 9.593 1.00 96.12 100 MET A CA 1
ATOM 768 C C . MET A 1 100 ? -16.023 -11.869 10.665 1.00 96.12 100 MET A C 1
ATOM 770 O O . MET A 1 100 ? -15.650 -11.143 11.587 1.00 96.12 100 MET A O 1
ATOM 774 N N . LYS A 1 101 ? -17.269 -12.326 10.553 1.00 95.50 101 LYS A N 1
ATOM 775 C CA . LYS A 1 101 ? -18.281 -12.231 11.603 1.00 95.50 101 LYS A CA 1
ATOM 776 C C . LYS A 1 101 ? -18.097 -13.382 12.593 1.00 95.50 101 LYS A C 1
ATOM 778 O O . LYS A 1 101 ? -17.915 -14.525 12.175 1.00 95.50 101 LYS A O 1
ATOM 783 N N . MET A 1 102 ? -18.145 -13.081 13.884 1.00 92.56 102 MET A N 1
ATOM 784 C CA . MET A 1 102 ? -17.975 -14.054 14.960 1.00 92.56 102 MET A CA 1
ATOM 785 C C . MET A 1 102 ? -19.297 -14.255 15.720 1.00 92.56 102 MET A C 1
ATOM 787 O O . MET A 1 102 ? -19.924 -13.255 16.077 1.00 92.56 102 MET A O 1
ATOM 791 N N . PRO A 1 103 ? -19.676 -15.505 16.059 1.00 89.25 103 PRO A N 1
ATOM 792 C CA . PRO A 1 103 ? -18.951 -16.757 15.814 1.00 89.25 103 PRO A CA 1
ATOM 793 C C . PRO A 1 103 ? -19.294 -17.442 14.479 1.00 89.25 103 PRO A C 1
ATOM 795 O O . PRO A 1 103 ? -18.739 -18.496 14.195 1.00 89.25 103 PRO A O 1
ATOM 798 N N . GLU A 1 104 ? -20.201 -16.891 13.664 1.00 88.00 104 GLU A N 1
ATOM 799 C CA . GLU A 1 104 ? -20.784 -17.607 12.517 1.00 88.00 104 GLU A CA 1
ATOM 800 C C . GLU A 1 104 ? -19.779 -17.919 11.396 1.00 88.00 104 GLU A C 1
ATOM 802 O O . GLU A 1 104 ? -20.068 -18.723 10.514 1.00 88.00 104 GLU A O 1
ATOM 807 N N . GLY A 1 105 ? -18.617 -17.259 11.378 1.00 85.88 105 GLY A N 1
ATOM 808 C CA . GLY A 1 105 ? -17.554 -17.512 10.403 1.00 85.88 105 GLY A CA 1
ATOM 809 C C . GLY A 1 105 ? -17.856 -16.987 8.996 1.00 85.88 105 GLY A C 1
ATOM 810 O O . GLY A 1 105 ? -17.050 -17.163 8.083 1.00 85.88 105 GLY A O 1
ATOM 811 N N . SER A 1 106 ? -18.988 -16.304 8.795 1.00 89.44 106 SER A N 1
ATOM 812 C CA . SER A 1 106 ? -19.270 -15.624 7.528 1.00 89.44 106 SER A CA 1
ATOM 813 C C . SER A 1 106 ? -18.285 -14.469 7.322 1.00 89.44 106 SER A C 1
ATOM 815 O O . SER A 1 106 ? -18.033 -13.672 8.226 1.00 89.44 106 SER A O 1
ATOM 817 N N . GLY A 1 107 ? -17.689 -14.381 6.133 1.00 88.44 107 GLY A N 1
ATOM 818 C CA . GLY A 1 107 ? -16.603 -13.443 5.864 1.00 88.44 107 GLY A CA 1
ATOM 819 C C . GLY A 1 107 ? -16.728 -12.754 4.516 1.00 88.44 107 GLY A C 1
ATOM 820 O O . GLY A 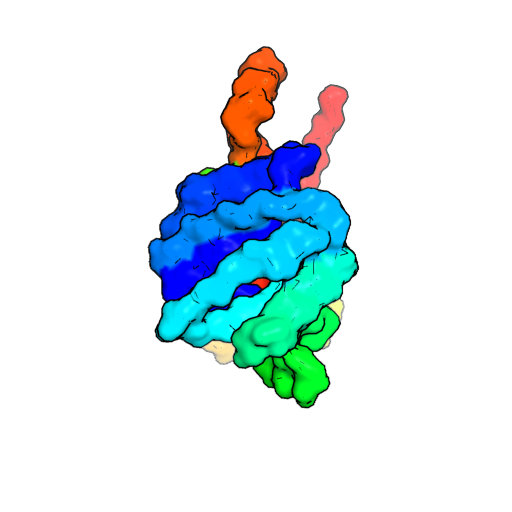1 107 ? -17.192 -13.341 3.542 1.00 88.44 107 GLY A O 1
ATOM 821 N N . ARG A 1 108 ? -16.256 -11.509 4.443 1.00 92.50 108 ARG A N 1
ATOM 822 C CA . ARG A 1 108 ? -16.145 -10.739 3.192 1.00 92.50 108 ARG A CA 1
ATOM 823 C C . ARG A 1 108 ? -14.758 -10.135 3.041 1.00 92.50 108 ARG A C 1
ATOM 825 O O . ARG A 1 108 ? -14.063 -9.940 4.032 1.00 92.50 108 ARG A O 1
ATOM 832 N N . SER A 1 109 ? -14.346 -9.811 1.819 1.00 92.38 109 SER A N 1
ATOM 833 C CA . SER A 1 109 ? -13.030 -9.204 1.585 1.00 92.38 109 SER A CA 1
ATOM 834 C C . SER A 1 109 ? -12.876 -7.863 2.305 1.00 92.38 109 SER A C 1
ATOM 836 O O . SER A 1 109 ? -13.787 -7.032 2.315 1.00 92.38 109 SER A O 1
ATOM 838 N N . VAL A 1 110 ? -11.699 -7.641 2.891 1.00 93.38 110 VAL A N 1
ATOM 839 C CA . VAL A 1 110 ? -11.352 -6.354 3.499 1.00 93.38 110 VAL A CA 1
ATOM 840 C C . VAL A 1 110 ? -11.117 -5.320 2.404 1.00 93.38 110 VAL A C 1
ATOM 842 O O . VAL A 1 110 ? -10.350 -5.533 1.467 1.00 93.38 110 VAL A O 1
ATOM 845 N N . ILE A 1 111 ? -11.752 -4.164 2.567 1.00 92.69 111 ILE A N 1
ATOM 846 C CA . ILE A 1 111 ? -11.459 -2.958 1.789 1.00 92.69 111 ILE A CA 1
ATOM 847 C C . ILE A 1 111 ? -10.479 -2.107 2.595 1.00 92.69 111 ILE A C 1
ATOM 849 O O . ILE A 1 111 ? -10.714 -1.856 3.782 1.00 92.69 111 ILE A O 1
ATOM 853 N N . ALA A 1 112 ? -9.409 -1.660 1.942 1.00 92.81 112 ALA A N 1
ATOM 854 C CA . ALA A 1 112 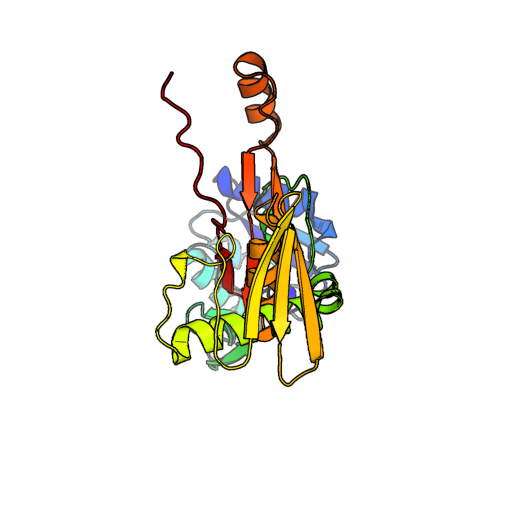? -8.354 -0.844 2.524 1.00 92.81 112 ALA A CA 1
ATOM 855 C C . ALA A 1 112 ? -8.180 0.481 1.759 1.00 92.81 112 ALA A C 1
ATOM 857 O O . ALA A 1 112 ? -8.542 0.550 0.581 1.00 92.81 112 ALA A O 1
ATOM 858 N N . PRO A 1 113 ? -7.670 1.532 2.423 1.00 93.81 113 PRO A N 1
ATOM 859 C CA . PRO A 1 113 ? -7.424 2.821 1.786 1.00 93.81 113 PRO A CA 1
ATOM 860 C C . PRO A 1 113 ? -6.264 2.787 0.777 1.00 93.81 113 PRO A C 1
ATOM 862 O O . PRO A 1 113 ? -5.438 1.881 0.825 1.00 93.81 113 PRO A O 1
ATOM 865 N N . PRO A 1 114 ? -6.133 3.800 -0.095 1.00 92.88 114 PRO A N 1
ATOM 866 C CA . PRO A 1 114 ? -4.940 3.967 -0.922 1.00 92.88 114 PRO A CA 1
ATOM 867 C C . PRO A 1 114 ? -3.653 4.124 -0.085 1.00 92.88 114 PRO A C 1
ATOM 869 O O . PRO A 1 114 ? -3.716 4.663 1.026 1.00 92.88 114 PRO A O 1
ATOM 872 N N . PRO A 1 115 ? -2.468 3.733 -0.606 1.00 93.50 115 PRO A N 1
ATOM 873 C CA . PRO A 1 115 ? -1.199 3.802 0.130 1.00 93.50 115 PRO A CA 1
ATOM 874 C C . PRO A 1 115 ? -0.887 5.189 0.706 1.00 93.50 115 PRO A C 1
ATOM 876 O O . PRO A 1 115 ? -0.454 5.318 1.846 1.00 93.50 115 PRO A O 1
ATOM 879 N N . THR A 1 116 ? -1.160 6.244 -0.058 1.00 91.50 116 THR A N 1
ATOM 880 C CA . THR A 1 116 ? -0.910 7.635 0.349 1.00 91.50 116 THR A CA 1
ATOM 881 C C . THR A 1 116 ? -1.743 8.047 1.558 1.00 91.50 116 THR A C 1
ATOM 883 O O . THR A 1 116 ? -1.264 8.782 2.419 1.00 91.50 116 THR A O 1
ATOM 886 N N . LEU A 1 117 ? -2.971 7.540 1.653 1.00 91.25 117 LEU A N 1
ATOM 887 C CA . LEU A 1 117 ? -3.850 7.779 2.785 1.00 91.25 117 LEU A CA 1
ATOM 888 C C . LEU A 1 117 ? -3.392 7.004 4.023 1.00 91.25 117 LEU A C 1
ATOM 890 O O . LEU A 1 117 ? -3.406 7.547 5.124 1.00 91.25 117 LEU A O 1
ATOM 894 N N . LEU A 1 118 ? -2.923 5.765 3.844 1.00 91.88 118 LEU A N 1
ATOM 895 C CA . LEU A 1 118 ? -2.339 4.983 4.935 1.00 91.88 118 LEU A CA 1
ATOM 896 C C . LEU A 1 118 ? -1.113 5.681 5.546 1.00 91.88 118 LEU A C 1
ATOM 898 O O . LEU A 1 118 ? -0.989 5.730 6.770 1.00 91.88 118 LEU A O 1
ATOM 902 N N . LEU A 1 119 ? -0.231 6.239 4.707 1.00 90.81 119 LEU A N 1
ATOM 903 C CA . LEU A 1 119 ? 0.947 6.989 5.157 1.00 90.81 119 LEU A CA 1
ATOM 904 C C . LEU A 1 119 ? 0.546 8.186 6.031 1.00 90.81 119 LEU A C 1
ATOM 906 O O . LEU A 1 119 ? 1.082 8.342 7.128 1.00 90.81 119 LEU A O 1
ATOM 910 N N . LYS A 1 120 ? -0.451 8.974 5.605 1.00 88.44 120 LYS A N 1
ATOM 911 C CA . LYS A 1 120 ? -0.976 10.093 6.407 1.00 88.44 120 LYS A CA 1
ATOM 912 C C . LYS A 1 120 ? -1.509 9.645 7.758 1.00 88.44 120 LYS A C 1
ATOM 914 O O . LYS A 1 120 ? -1.142 10.207 8.782 1.00 88.44 120 LYS A O 1
ATOM 919 N N . LEU A 1 121 ? -2.331 8.596 7.767 1.00 88.69 121 LEU A N 1
ATOM 920 C CA . LEU A 1 121 ? -2.918 8.056 8.997 1.00 88.69 121 LEU A CA 1
ATOM 921 C C . LEU A 1 121 ? -1.867 7.442 9.934 1.00 88.69 121 LEU A C 1
ATOM 923 O O . LEU A 1 121 ? -2.110 7.301 11.128 1.00 88.69 121 LEU A O 1
ATOM 927 N N . SER A 1 122 ? -0.686 7.123 9.402 1.00 87.31 122 SER A N 1
ATOM 928 C CA . SER A 1 122 ? 0.488 6.684 10.159 1.00 87.31 122 SER A CA 1
ATOM 929 C C . SER A 1 122 ? 1.368 7.855 10.630 1.00 87.31 122 SER A C 1
ATOM 931 O O . SER A 1 122 ? 2.434 7.637 11.201 1.00 87.31 122 SER A O 1
ATOM 933 N N . GLY A 1 123 ? 0.943 9.102 10.399 1.00 86.25 123 GLY A N 1
ATOM 934 C CA . GLY A 1 123 ? 1.662 10.313 10.797 1.00 86.25 123 GLY A CA 1
ATOM 935 C C . GLY A 1 123 ? 2.924 10.578 9.976 1.00 86.25 123 GLY A C 1
ATOM 936 O O . GLY A 1 123 ? 3.869 11.186 10.488 1.00 86.25 123 GLY A O 1
ATOM 937 N N . ILE A 1 124 ? 2.963 10.083 8.734 1.00 88.25 124 ILE A N 1
ATOM 938 C CA . ILE A 1 124 ? 4.029 10.362 7.771 1.00 88.25 124 ILE A CA 1
ATOM 939 C C . ILE A 1 124 ? 3.614 11.566 6.925 1.00 88.25 124 ILE A C 1
ATOM 941 O O . ILE A 1 124 ? 2.592 11.542 6.236 1.00 88.25 124 ILE A O 1
ATOM 945 N N . ASN A 1 125 ? 4.447 12.605 6.938 1.00 86.31 125 ASN A N 1
ATOM 946 C CA . ASN A 1 125 ? 4.238 13.803 6.137 1.00 86.31 125 ASN A CA 1
ATOM 947 C C . ASN A 1 125 ? 4.588 13.513 4.676 1.00 86.31 125 ASN A C 1
ATOM 949 O O . ASN A 1 125 ? 5.753 13.301 4.341 1.00 86.31 125 ASN A O 1
ATOM 953 N N . VAL A 1 126 ? 3.586 13.504 3.797 1.00 88.06 126 VAL A N 1
ATOM 954 C CA . VAL A 1 126 ? 3.784 13.329 2.353 1.00 88.06 126 VAL A CA 1
ATOM 955 C C . VAL A 1 126 ? 3.912 14.700 1.687 1.00 88.06 126 VAL A C 1
ATOM 957 O O . VAL A 1 126 ? 2.930 15.435 1.597 1.00 88.06 126 VAL A O 1
ATOM 960 N N . LYS A 1 127 ? 5.110 15.017 1.180 1.00 86.50 127 LYS A N 1
ATOM 961 C CA . LYS A 1 127 ? 5.414 16.248 0.425 1.00 86.50 127 LYS A CA 1
ATOM 962 C C . LYS A 1 127 ? 4.777 16.244 -0.952 1.00 86.50 127 LYS A C 1
ATOM 964 O O . LYS A 1 127 ? 4.230 17.236 -1.423 1.00 86.50 127 LYS A O 1
ATOM 969 N N . LYS A 1 128 ? 4.927 15.111 -1.636 1.00 87.06 128 LYS A N 1
ATOM 970 C CA . LYS A 1 128 ? 4.541 14.927 -3.030 1.00 87.06 128 LYS A CA 1
ATOM 971 C C . LYS A 1 128 ? 3.969 13.533 -3.190 1.00 87.06 128 LYS A C 1
ATOM 973 O O . LYS A 1 128 ? 4.604 12.553 -2.817 1.00 87.06 128 LYS A O 1
ATOM 978 N N . TYR A 1 129 ? 2.776 13.464 -3.768 1.00 86.12 129 TYR A N 1
ATOM 979 C CA . TYR A 1 129 ? 2.086 12.198 -4.003 1.00 86.12 129 TYR A CA 1
ATOM 980 C C . TYR A 1 129 ? 2.626 11.478 -5.237 1.00 86.12 129 TYR A C 1
ATOM 982 O O . TYR A 1 129 ? 2.529 10.265 -5.305 1.00 86.12 129 TYR A O 1
ATOM 990 N N . GLY A 1 130 ? 3.246 12.190 -6.178 1.00 89.62 130 GLY A N 1
ATOM 991 C CA . GLY A 1 130 ? 3.800 11.589 -7.387 1.00 89.62 130 GLY A CA 1
ATOM 992 C C . GLY A 1 130 ? 2.715 11.236 -8.410 1.00 89.62 130 GLY A C 1
ATOM 993 O O . GLY A 1 130 ? 1.690 11.913 -8.475 1.00 89.62 130 GLY A O 1
ATOM 994 N N . GLU A 1 131 ? 2.939 10.208 -9.225 1.00 94.06 131 GLU A N 1
ATOM 995 C CA . GLU A 1 131 ? 2.025 9.797 -10.303 1.00 94.06 131 GLU A CA 1
ATOM 996 C C . GLU A 1 131 ? 1.125 8.629 -9.881 1.00 94.06 131 GLU A C 1
ATOM 998 O O . GLU A 1 131 ? 1.604 7.669 -9.283 1.00 94.06 131 GLU A O 1
ATOM 1003 N N . GLY A 1 132 ? -0.174 8.701 -10.184 1.00 94.31 132 GLY A N 1
ATOM 1004 C CA . GLY A 1 132 ? -1.143 7.654 -9.840 1.00 94.31 132 GLY A CA 1
ATOM 1005 C C . GLY A 1 132 ? -1.426 6.683 -10.990 1.00 94.31 132 GLY A C 1
ATOM 1006 O O . GLY A 1 132 ? -1.159 6.985 -12.150 1.00 94.31 132 GLY A O 1
ATOM 1007 N N . LYS A 1 133 ? -2.062 5.545 -10.680 1.00 93.75 133 LYS A N 1
ATOM 1008 C CA . LYS A 1 133 ? -2.420 4.472 -11.633 1.00 93.75 133 LYS A CA 1
ATOM 1009 C C . LYS A 1 133 ? -2.953 4.970 -12.987 1.00 93.75 133 LYS A C 1
ATOM 1011 O O . LYS A 1 133 ? -2.532 4.476 -14.027 1.00 93.75 133 LYS A O 1
ATOM 1016 N N . GLY A 1 134 ? -3.856 5.954 -12.989 1.00 93.31 134 GLY A N 1
ATOM 1017 C CA . GLY A 1 134 ? -4.481 6.464 -14.215 1.00 93.31 134 GLY A CA 1
ATOM 1018 C C . GLY A 1 134 ? -3.515 7.122 -15.211 1.00 93.31 134 GLY A C 1
ATOM 1019 O O . GLY A 1 134 ? -3.775 7.075 -16.410 1.00 93.31 134 GLY A O 1
ATOM 1020 N N . SER A 1 135 ? -2.394 7.707 -14.765 1.00 94.00 135 SER A N 1
ATOM 1021 C CA . SER A 1 135 ? -1.422 8.309 -15.694 1.00 94.00 135 SER A CA 1
ATOM 1022 C C . SER A 1 135 ? -0.605 7.262 -16.448 1.00 94.00 135 SER A C 1
ATOM 1024 O O . SER A 1 135 ? -0.194 7.527 -17.571 1.00 94.00 135 SER A O 1
ATOM 1026 N N . LEU A 1 136 ? -0.421 6.070 -15.876 1.00 95.06 136 LEU A N 1
ATOM 1027 C CA . LEU A 1 136 ? 0.393 4.995 -16.456 1.00 95.06 136 LEU A CA 1
ATOM 1028 C C . LEU A 1 136 ? -0.221 4.439 -17.739 1.00 95.06 136 LEU A C 1
ATOM 1030 O O . LEU A 1 136 ? 0.488 4.139 -18.693 1.00 95.06 136 LEU A O 1
ATOM 1034 N N . PHE A 1 137 ? -1.549 4.370 -17.795 1.00 95.31 137 PHE A N 1
ATOM 1035 C CA . PHE A 1 137 ? -2.263 3.871 -18.968 1.00 95.31 137 PHE A CA 1
ATOM 1036 C C . PHE A 1 137 ? -2.210 4.818 -20.170 1.00 95.31 137 PHE A C 1
ATOM 1038 O O . PHE A 1 137 ? -2.488 4.384 -21.285 1.00 95.31 137 PHE A O 1
ATOM 1045 N N . LYS A 1 138 ? -1.803 6.082 -19.981 1.00 95.38 138 LYS A N 1
ATOM 1046 C CA . LYS A 1 138 ? -1.572 7.009 -21.100 1.00 95.38 138 LYS A CA 1
ATOM 1047 C C . LYS A 1 138 ? -0.376 6.589 -21.956 1.00 95.38 138 LYS A C 1
ATOM 1049 O O . LYS A 1 138 ? -0.385 6.833 -23.155 1.00 95.38 138 LYS A O 1
ATOM 1054 N N . ASP A 1 139 ? 0.599 5.901 -21.360 1.00 94.94 139 ASP A N 1
ATOM 1055 C CA . ASP A 1 139 ? 1.789 5.389 -22.049 1.00 94.94 139 ASP A CA 1
ATOM 1056 C C . ASP A 1 139 ? 1.750 3.864 -22.218 1.00 94.94 139 ASP A C 1
ATOM 1058 O O . ASP A 1 139 ? 2.790 3.214 -22.325 1.00 94.94 139 ASP A O 1
ATOM 1062 N N . ARG A 1 140 ? 0.548 3.272 -22.255 1.00 95.38 140 ARG A N 1
ATOM 1063 C CA . ARG A 1 140 ? 0.353 1.820 -22.392 1.00 95.38 140 ARG A CA 1
ATOM 1064 C C . ARG A 1 140 ? 1.186 1.224 -23.530 1.00 95.38 140 ARG A C 1
ATOM 1066 O O . ARG A 1 140 ? 1.929 0.278 -23.302 1.00 95.38 140 ARG A O 1
ATOM 1073 N N . GLY A 1 141 ? 1.128 1.822 -24.723 1.00 94.75 141 GLY A N 1
ATOM 1074 C CA . GLY A 1 141 ? 1.870 1.331 -25.890 1.00 94.75 141 GLY A CA 1
ATOM 1075 C C . GLY A 1 141 ? 3.393 1.357 -25.709 1.00 94.75 141 GLY A C 1
ATOM 1076 O O . GLY A 1 141 ? 4.082 0.451 -26.174 1.00 94.75 141 GLY A O 1
ATOM 1077 N N . LEU A 1 142 ? 3.925 2.347 -24.980 1.00 95.75 142 LEU A N 1
ATOM 1078 C CA . LEU A 1 142 ? 5.345 2.400 -24.621 1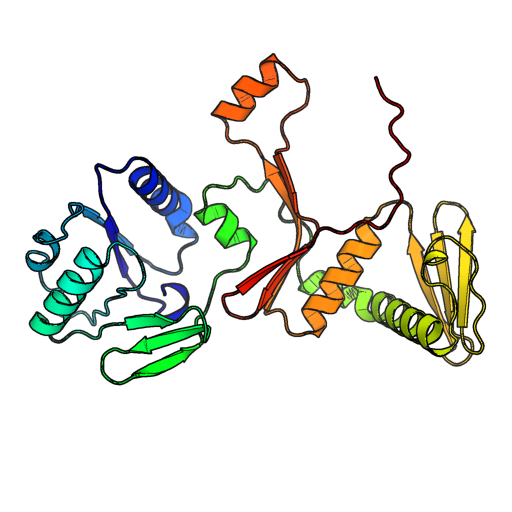.00 95.75 142 LEU A CA 1
ATOM 1079 C C . LEU A 1 142 ? 5.712 1.221 -23.713 1.00 95.75 142 LEU A C 1
ATOM 1081 O O . LEU A 1 142 ? 6.672 0.506 -24.000 1.00 95.75 142 LEU A O 1
ATOM 1085 N N . PHE A 1 143 ? 4.951 1.010 -22.637 1.00 97.12 143 PHE A N 1
ATOM 1086 C CA . PHE A 1 143 ? 5.247 -0.044 -21.666 1.00 97.12 143 PHE A CA 1
ATOM 1087 C C . PHE A 1 143 ? 5.035 -1.446 -22.237 1.00 97.12 143 PHE A C 1
ATOM 1089 O O . PHE A 1 143 ? 5.881 -2.310 -22.028 1.00 97.12 143 PHE A O 1
ATOM 1096 N N . GLU A 1 144 ? 3.978 -1.674 -23.017 1.00 95.88 144 GLU A N 1
ATOM 1097 C CA . GLU A 1 144 ? 3.776 -2.938 -23.736 1.00 95.88 144 GLU A CA 1
ATOM 1098 C C . GLU A 1 144 ? 4.916 -3.197 -24.726 1.00 95.88 144 GLU A C 1
ATOM 1100 O O . GLU A 1 144 ? 5.474 -4.293 -24.743 1.00 95.88 144 GLU A O 1
ATOM 1105 N N . GLY A 1 145 ? 5.351 -2.174 -25.472 1.00 95.44 145 GLY A N 1
ATOM 1106 C CA . GLY A 1 145 ? 6.493 -2.279 -26.379 1.00 95.44 145 GLY A CA 1
ATOM 1107 C C . GLY A 1 145 ? 7.810 -2.623 -25.671 1.00 95.44 145 GLY A C 1
ATOM 1108 O O . GLY A 1 145 ? 8.608 -3.386 -26.220 1.00 95.44 145 GLY A O 1
ATOM 1109 N N . MET A 1 146 ? 8.032 -2.104 -24.457 1.00 96.06 146 MET A N 1
ATOM 1110 C CA . MET A 1 146 ? 9.167 -2.485 -23.605 1.00 96.06 146 MET A CA 1
ATOM 1111 C C . MET A 1 146 ? 9.043 -3.927 -23.102 1.00 96.06 146 MET A C 1
ATOM 1113 O O . MET A 1 146 ? 9.999 -4.690 -23.207 1.00 96.06 146 MET A O 1
ATOM 1117 N N . LEU A 1 147 ? 7.886 -4.317 -22.557 1.00 96.31 147 LEU A N 1
ATOM 1118 C CA . LEU A 1 147 ? 7.669 -5.653 -21.992 1.00 96.31 147 LEU A CA 1
ATOM 1119 C C . LEU A 1 147 ? 7.767 -6.747 -23.057 1.00 96.31 147 LEU A C 1
ATOM 1121 O O . LEU A 1 147 ? 8.375 -7.786 -22.804 1.00 96.31 147 LEU A O 1
ATOM 1125 N N . ASP A 1 148 ? 7.222 -6.509 -24.250 1.00 95.19 148 ASP A N 1
ATOM 1126 C CA . ASP A 1 148 ? 7.370 -7.407 -25.395 1.00 95.19 148 ASP A CA 1
ATOM 1127 C C . ASP A 1 148 ? 8.848 -7.590 -25.754 1.00 95.19 148 ASP A C 1
ATOM 1129 O O . ASP A 1 148 ? 9.311 -8.718 -25.919 1.00 95.19 148 ASP A O 1
ATOM 1133 N N . PHE A 1 149 ? 9.619 -6.501 -25.789 1.00 96.06 149 PHE A N 1
ATOM 1134 C CA . PHE A 1 149 ? 11.053 -6.572 -26.059 1.00 96.06 149 PHE A CA 1
ATOM 1135 C C . PHE A 1 149 ? 11.818 -7.363 -24.986 1.00 96.06 149 PHE A C 1
ATOM 1137 O O . PHE A 1 149 ? 12.635 -8.219 -25.320 1.00 96.06 149 PHE A O 1
ATOM 1144 N N . LEU A 1 150 ? 11.518 -7.145 -23.700 1.00 95.50 150 LEU A N 1
ATOM 1145 C CA . LEU A 1 150 ? 12.132 -7.889 -22.591 1.00 95.50 150 LEU A CA 1
ATOM 1146 C C . LEU A 1 150 ? 11.814 -9.394 -22.660 1.00 95.50 150 LEU A C 1
ATOM 1148 O O . LEU A 1 150 ? 12.694 -10.221 -22.416 1.00 95.50 150 LEU A O 1
ATOM 1152 N N . LYS A 1 151 ? 10.588 -9.771 -23.054 1.00 94.94 151 LYS A N 1
ATOM 1153 C CA . LYS A 1 151 ? 10.228 -11.180 -23.304 1.00 94.94 151 LYS A CA 1
ATOM 1154 C C . LYS A 1 151 ? 11.066 -11.785 -24.432 1.00 94.94 151 LYS A C 1
ATOM 1156 O O . LYS A 1 151 ? 11.490 -12.934 -24.319 1.00 94.94 151 LYS A O 1
ATOM 1161 N N . MET A 1 152 ? 11.322 -11.028 -25.502 1.00 95.38 152 MET A N 1
ATOM 1162 C CA . MET A 1 152 ? 12.147 -11.490 -26.622 1.00 95.38 152 MET A CA 1
ATOM 1163 C C . MET A 1 152 ? 13.617 -11.675 -26.226 1.00 95.38 152 MET A C 1
ATOM 1165 O O . MET A 1 152 ? 14.200 -12.684 -26.610 1.00 95.38 152 MET A O 1
ATOM 1169 N N . ILE A 1 153 ? 14.193 -10.768 -25.421 1.00 95.75 153 ILE A N 1
ATOM 1170 C CA . ILE A 1 153 ? 15.551 -10.933 -24.861 1.00 95.75 153 ILE A CA 1
ATOM 1171 C C . ILE A 1 153 ? 15.666 -12.289 -24.161 1.00 95.75 153 ILE A C 1
ATOM 1173 O O . ILE A 1 153 ? 16.581 -13.056 -24.454 1.00 95.75 153 ILE A O 1
ATOM 1177 N N . ASN A 1 154 ? 14.708 -12.594 -23.278 1.00 93.88 154 ASN A N 1
ATOM 1178 C CA . ASN A 1 154 ? 14.691 -13.849 -22.533 1.00 93.88 154 ASN A CA 1
ATOM 1179 C C . ASN A 1 154 ? 14.523 -15.069 -23.456 1.00 93.88 154 ASN A C 1
ATOM 1181 O O . ASN A 1 154 ? 15.238 -16.054 -23.307 1.00 93.88 154 ASN A O 1
ATOM 1185 N N . LYS A 1 155 ? 13.614 -14.998 -24.439 1.00 95.81 155 LYS A N 1
ATOM 1186 C CA . LYS A 1 155 ? 13.365 -16.088 -25.398 1.00 95.81 155 LYS A CA 1
ATOM 1187 C C . LYS A 1 155 ? 14.586 -16.403 -26.269 1.00 95.81 155 LYS A C 1
ATOM 1189 O O . LYS A 1 155 ? 14.825 -17.565 -26.573 1.00 95.81 155 LYS A O 1
ATOM 1194 N N . GLU A 1 156 ? 15.340 -15.385 -26.676 1.00 95.75 156 GLU A N 1
ATOM 1195 C CA . GLU A 1 156 ? 16.543 -15.535 -27.507 1.00 95.75 156 GLU A CA 1
ATOM 1196 C C . GLU A 1 156 ? 17.834 -15.716 -26.683 1.00 95.75 156 GLU A C 1
ATOM 1198 O O . GLU A 1 156 ? 18.926 -15.740 -27.253 1.00 95.75 156 GLU A O 1
ATOM 1203 N N . GLY A 1 157 ? 17.734 -15.825 -25.351 1.00 92.88 157 GLY A N 1
ATOM 1204 C CA . GLY A 1 157 ? 18.878 -16.059 -24.465 1.00 92.88 157 GLY A CA 1
ATOM 1205 C C . GLY A 1 157 ? 19.912 -14.927 -24.456 1.00 92.88 157 GLY A C 1
ATOM 1206 O O . GLY A 1 157 ? 21.097 -15.178 -24.238 1.00 92.88 157 GLY A O 1
ATOM 1207 N N . LYS A 1 158 ? 19.500 -13.684 -24.732 1.00 92.62 158 LYS A N 1
ATOM 1208 C CA . LYS A 1 158 ? 20.386 -12.510 -24.666 1.00 92.62 158 LYS A CA 1
ATOM 1209 C C . LYS A 1 158 ? 20.526 -12.012 -23.224 1.00 92.62 158 LYS A C 1
ATOM 1211 O O . LYS A 1 158 ? 19.609 -12.161 -22.419 1.00 92.62 158 LYS A O 1
ATOM 1216 N N . ASP A 1 159 ? 21.662 -11.390 -22.899 1.00 88.75 159 ASP A N 1
ATOM 1217 C CA . ASP A 1 159 ? 21.897 -10.849 -21.555 1.00 88.75 159 ASP A CA 1
ATOM 1218 C C . ASP A 1 159 ? 21.030 -9.604 -21.308 1.00 88.75 159 ASP A C 1
ATOM 1220 O O . ASP A 1 159 ? 21.143 -8.580 -21.984 1.00 88.75 159 ASP A O 1
ATOM 1224 N N . ILE A 1 160 ? 20.164 -9.686 -20.298 1.00 90.12 160 ILE A N 1
ATOM 1225 C CA . ILE A 1 160 ? 19.288 -8.593 -19.874 1.00 90.12 160 ILE A CA 1
ATOM 1226 C C . ILE A 1 160 ? 20.069 -7.390 -19.326 1.00 90.12 160 ILE A C 1
ATOM 1228 O O . ILE A 1 160 ? 19.548 -6.279 -19.328 1.00 90.12 160 ILE A O 1
ATOM 1232 N N . LYS A 1 161 ? 21.320 -7.576 -18.879 1.00 88.25 161 LYS A N 1
ATOM 1233 C CA . LYS A 1 161 ? 22.170 -6.502 -18.331 1.00 88.25 161 LYS A CA 1
ATOM 1234 C C . LYS A 1 161 ? 22.531 -5.433 -19.357 1.00 88.25 161 LYS A C 1
ATOM 1236 O O . LYS A 1 161 ? 22.923 -4.335 -18.968 1.00 88.25 161 LYS A O 1
ATOM 1241 N N . ASP A 1 162 ? 22.424 -5.752 -20.644 1.00 86.75 162 ASP A N 1
ATOM 1242 C CA . ASP A 1 162 ? 22.646 -4.793 -21.721 1.00 86.75 162 ASP A CA 1
ATOM 1243 C C . ASP A 1 162 ? 21.448 -3.834 -21.894 1.00 86.75 162 ASP A C 1
ATOM 1245 O O . ASP A 1 162 ? 21.590 -2.760 -22.479 1.00 86.75 162 ASP A O 1
ATOM 1249 N N . PHE A 1 163 ? 20.274 -4.161 -21.345 1.00 90.38 163 PHE A N 1
ATOM 1250 C CA . PHE A 1 163 ? 19.110 -3.276 -21.331 1.00 90.38 163 PHE A CA 1
ATOM 1251 C C . PHE A 1 163 ? 19.178 -2.288 -20.146 1.00 90.38 163 PHE A C 1
ATOM 1253 O O . PHE A 1 163 ? 19.485 -2.702 -19.029 1.00 90.38 163 PHE A O 1
ATOM 1260 N N . PRO A 1 164 ? 18.822 -0.998 -20.320 1.00 90.69 164 PRO A N 1
ATOM 1261 C CA . PRO A 1 164 ? 18.364 -0.348 -21.552 1.00 90.69 164 PRO A CA 1
ATOM 1262 C C . PRO A 1 164 ? 19.481 0.363 -22.339 1.00 90.69 164 PRO A C 1
ATOM 1264 O O . PRO A 1 164 ? 19.191 1.023 -23.331 1.00 90.69 164 PRO A O 1
ATOM 1267 N N . GLU A 1 165 ? 20.731 0.322 -21.879 1.00 85.38 165 GLU A N 1
ATOM 1268 C CA . GLU A 1 165 ? 21.765 1.280 -22.308 1.00 85.38 165 GLU A CA 1
ATOM 1269 C C . GLU A 1 165 ? 22.572 0.834 -23.533 1.00 85.38 165 GLU A C 1
ATOM 1271 O O . GLU A 1 165 ? 23.169 1.666 -24.217 1.00 85.38 165 GLU A O 1
ATOM 1276 N N . ARG A 1 166 ? 22.611 -0.466 -23.833 1.00 88.62 166 ARG A N 1
ATOM 1277 C CA . ARG A 1 166 ? 23.424 -1.025 -24.916 1.00 88.62 166 ARG A CA 1
ATOM 1278 C C . ARG A 1 166 ? 22.555 -1.487 -26.074 1.00 88.62 166 ARG A C 1
ATOM 1280 O O . ARG A 1 166 ? 21.382 -1.818 -25.927 1.00 88.62 166 ARG A O 1
ATOM 1287 N N . LYS A 1 167 ? 23.148 -1.503 -27.267 1.00 94.50 167 LYS A N 1
ATOM 1288 C CA . LYS A 1 167 ? 22.475 -2.002 -28.466 1.00 94.50 167 LYS A CA 1
ATOM 1289 C C . LYS A 1 167 ? 22.199 -3.496 -28.307 1.00 94.50 167 LYS A C 1
ATOM 1291 O O . LYS A 1 167 ? 23.127 -4.270 -28.105 1.00 94.50 167 LYS A O 1
ATOM 1296 N N . ILE A 1 168 ? 20.945 -3.898 -28.492 1.00 95.44 168 ILE A N 1
ATOM 1297 C CA . ILE A 1 168 ? 20.532 -5.306 -28.508 1.00 95.44 168 ILE A CA 1
ATOM 1298 C C . ILE A 1 168 ? 19.829 -5.566 -29.835 1.00 95.44 168 ILE A C 1
ATOM 1300 O O . ILE A 1 168 ? 18.887 -4.860 -30.194 1.00 95.44 168 ILE A O 1
ATOM 1304 N N . SER A 1 169 ? 20.297 -6.568 -30.578 1.00 95.50 169 SER A N 1
ATOM 1305 C CA . SER A 1 169 ? 19.680 -6.997 -31.838 1.00 95.50 169 SER A CA 1
ATOM 1306 C C . SER A 1 169 ? 19.063 -8.377 -31.651 1.00 95.50 169 SER A C 1
ATOM 1308 O O . SER A 1 169 ? 19.767 -9.321 -31.294 1.00 95.50 169 SER A O 1
ATOM 1310 N N . LEU A 1 170 ? 17.755 -8.457 -31.880 1.00 95.06 170 LEU A N 1
ATOM 1311 C CA . LEU A 1 170 ? 16.942 -9.669 -31.831 1.00 95.06 170 LEU A CA 1
ATOM 1312 C C . LEU A 1 170 ? 16.390 -9.959 -33.234 1.00 95.06 170 LEU A C 1
ATOM 1314 O O . LEU A 1 170 ? 16.441 -9.098 -34.128 1.00 95.06 170 LEU A O 1
ATOM 1318 N N . SER A 1 171 ? 15.836 -11.153 -33.429 1.00 92.31 171 SER A N 1
ATOM 1319 C CA . SER A 1 171 ? 15.231 -11.554 -34.706 1.00 92.31 171 SER A CA 1
ATOM 1320 C C . SER A 1 171 ? 14.147 -10.557 -35.152 1.00 92.31 171 SER A C 1
ATOM 1322 O O . SER A 1 171 ? 14.293 -9.925 -36.202 1.00 92.31 171 SER A O 1
ATOM 1324 N N . GLY A 1 172 ? 13.149 -10.301 -34.299 1.00 92.69 172 GLY A N 1
ATOM 1325 C CA . GLY A 1 172 ? 11.998 -9.433 -34.593 1.00 92.69 172 GLY A CA 1
ATOM 1326 C C . GLY A 1 172 ? 12.081 -7.985 -34.085 1.00 92.69 172 GLY A C 1
ATOM 1327 O O . GLY A 1 172 ? 11.197 -7.185 -34.388 1.00 92.69 172 GLY A O 1
ATOM 1328 N N . ALA A 1 173 ? 13.111 -7.607 -33.322 1.00 96.44 173 ALA A N 1
ATOM 1329 C CA . ALA A 1 173 ? 13.211 -6.260 -32.752 1.00 96.44 173 ALA A CA 1
ATOM 1330 C C . ALA A 1 173 ? 14.659 -5.814 -32.515 1.00 96.44 173 ALA A C 1
ATOM 1332 O O . ALA A 1 173 ? 15.597 -6.611 -32.525 1.00 96.44 173 ALA A O 1
ATOM 1333 N N . SER A 1 174 ? 14.882 -4.518 -32.315 1.00 96.12 174 SER A N 1
ATOM 1334 C CA . SER A 1 174 ? 16.203 -3.995 -31.949 1.00 96.12 174 SER A CA 1
ATOM 1335 C C . SER A 1 174 ? 16.099 -2.805 -31.007 1.00 96.12 174 SER A C 1
ATOM 1337 O O . SER A 1 174 ? 15.333 -1.879 -31.263 1.00 96.12 174 SER A O 1
ATOM 1339 N N . LEU A 1 175 ? 16.908 -2.819 -29.947 1.00 96.81 175 LEU A N 1
ATOM 1340 C CA . LEU A 1 175 ? 17.132 -1.680 -29.064 1.00 96.81 175 LEU A CA 1
ATOM 1341 C C . LEU A 1 175 ? 18.311 -0.871 -29.594 1.00 96.81 175 LEU A C 1
ATOM 1343 O O . LEU A 1 175 ? 19.406 -1.401 -29.790 1.00 96.81 175 LEU A O 1
ATOM 1347 N N . ILE A 1 176 ? 18.074 0.413 -29.831 1.00 95.69 176 ILE A N 1
ATOM 1348 C CA . ILE A 1 176 ? 19.033 1.340 -30.418 1.00 95.69 176 ILE A CA 1
ATOM 1349 C C . ILE A 1 176 ? 19.197 2.517 -29.448 1.00 95.69 176 ILE A C 1
ATOM 1351 O O . ILE A 1 176 ? 18.269 3.325 -29.318 1.00 95.69 176 ILE A O 1
ATOM 1355 N N . PRO A 1 177 ? 20.355 2.634 -28.775 1.00 93.06 177 PRO A N 1
ATOM 1356 C CA . PRO A 1 177 ? 20.720 3.845 -28.053 1.00 93.06 177 PRO A CA 1
ATOM 1357 C C . PRO A 1 177 ? 20.821 5.035 -29.013 1.00 93.06 177 PRO A C 1
ATOM 1359 O O . PRO A 1 177 ? 21.325 4.907 -30.130 1.00 93.06 177 PRO A O 1
ATOM 1362 N N . LEU A 1 178 ? 20.316 6.187 -28.587 1.00 91.44 178 LEU A N 1
ATOM 1363 C CA . LEU A 1 178 ? 20.336 7.457 -29.309 1.00 91.44 178 LEU A CA 1
ATOM 1364 C C . LEU A 1 178 ? 21.154 8.487 -28.516 1.00 91.44 178 LEU A C 1
ATOM 1366 O O . LEU A 1 178 ? 21.488 8.276 -27.351 1.00 91.44 178 LEU A O 1
ATOM 1370 N N . SER A 1 179 ? 21.445 9.635 -29.130 1.00 86.38 179 SER A N 1
ATOM 1371 C CA . SER A 1 179 ? 22.043 10.769 -28.419 1.00 86.38 179 SER A CA 1
ATOM 1372 C C . SER A 1 179 ? 21.114 11.312 -27.319 1.00 86.38 179 SER A C 1
ATOM 1374 O O . SER A 1 179 ? 19.893 11.132 -27.361 1.00 86.38 179 SER A O 1
ATOM 1376 N N . ASN A 1 180 ? 21.697 12.014 -26.339 1.00 83.81 180 ASN A N 1
ATOM 1377 C CA . ASN A 1 180 ? 20.991 12.667 -25.225 1.00 83.81 180 ASN A CA 1
ATOM 1378 C C . ASN A 1 180 ? 20.210 11.710 -24.307 1.00 83.81 180 ASN A C 1
ATOM 1380 O O . ASN A 1 180 ? 19.063 11.997 -23.953 1.00 83.81 180 ASN A O 1
ATOM 1384 N N . ASP A 1 181 ? 20.816 10.580 -23.928 1.00 87.56 181 ASP A N 1
ATOM 1385 C CA . ASP A 1 181 ? 20.232 9.605 -22.995 1.00 87.56 181 ASP A CA 1
ATOM 1386 C C . ASP A 1 181 ? 18.831 9.143 -23.423 1.00 87.56 181 ASP A C 1
ATOM 1388 O O . ASP A 1 181 ? 17.914 9.010 -22.603 1.00 87.56 181 ASP A O 1
ATOM 1392 N N . LYS A 1 182 ? 18.628 8.964 -24.730 1.00 91.69 182 LYS A N 1
ATOM 1393 C CA . LYS A 1 182 ? 17.401 8.413 -25.302 1.00 91.69 182 LYS A CA 1
ATOM 1394 C C . LYS A 1 182 ? 17.679 7.040 -25.872 1.00 91.69 182 LYS A C 1
ATOM 1396 O O . LYS A 1 182 ? 18.764 6.764 -26.368 1.00 91.69 182 LYS A O 1
ATOM 1401 N N . VAL A 1 183 ? 16.671 6.190 -25.844 1.00 94.19 183 VAL A N 1
ATOM 1402 C CA . VAL A 1 183 ? 16.736 4.857 -26.437 1.00 94.19 183 VAL A CA 1
ATOM 1403 C C . VAL A 1 183 ? 15.444 4.605 -27.194 1.00 94.19 183 VAL A C 1
ATOM 1405 O O . VAL A 1 183 ? 14.392 5.154 -26.845 1.00 94.19 183 VAL A O 1
ATOM 1408 N N . LYS A 1 184 ? 15.520 3.803 -28.255 1.00 95.94 184 LYS A N 1
ATOM 1409 C CA . LYS A 1 184 ? 14.341 3.359 -28.999 1.00 95.94 184 LYS A CA 1
ATOM 1410 C C . LYS A 1 184 ? 14.361 1.854 -29.209 1.00 95.94 184 LYS A C 1
ATOM 1412 O O . LYS A 1 184 ? 15.416 1.285 -29.473 1.00 95.94 184 LYS A O 1
ATOM 1417 N N . ILE A 1 185 ? 13.191 1.234 -29.146 1.00 96.88 185 ILE A N 1
ATOM 1418 C CA . ILE A 1 185 ? 12.968 -0.128 -29.623 1.00 96.88 185 ILE A CA 1
ATOM 1419 C C . ILE A 1 185 ? 12.247 -0.029 -30.963 1.00 96.88 185 ILE A C 1
ATOM 1421 O O . ILE A 1 185 ? 11.184 0.587 -31.049 1.00 96.88 185 ILE A O 1
ATOM 1425 N N . LEU A 1 186 ? 12.823 -0.649 -31.990 1.00 95.44 186 LEU A N 1
ATOM 1426 C CA . LEU A 1 186 ? 12.203 -0.840 -33.297 1.00 95.44 186 LEU A CA 1
ATOM 1427 C C . LEU A 1 186 ? 11.693 -2.281 -33.398 1.00 95.44 186 LEU A C 1
ATOM 1429 O O . LEU A 1 186 ? 12.504 -3.208 -33.405 1.00 95.44 186 LEU A O 1
ATOM 1433 N N . HIS A 1 187 ? 10.375 -2.471 -33.488 1.00 91.81 187 HIS A N 1
ATOM 1434 C CA . HIS A 1 187 ? 9.756 -3.775 -33.751 1.00 91.81 187 HIS A CA 1
ATOM 1435 C C . HIS A 1 187 ? 9.605 -3.962 -35.263 1.00 91.81 187 HIS A C 1
ATOM 1437 O O . HIS A 1 187 ? 8.821 -3.258 -35.896 1.00 91.81 187 HIS A O 1
ATOM 1443 N N . LYS A 1 188 ? 10.364 -4.896 -35.846 1.00 86.69 188 LYS A N 1
ATOM 1444 C CA . LYS A 1 188 ? 10.490 -5.055 -37.306 1.00 86.69 188 LYS A CA 1
ATOM 1445 C C . LYS A 1 188 ? 9.178 -5.485 -37.963 1.00 86.69 188 LYS A C 1
ATOM 1447 O O . LYS A 1 188 ? 8.833 -4.966 -39.014 1.00 86.69 188 LYS A O 1
ATOM 1452 N N . GLU A 1 189 ? 8.443 -6.394 -37.328 1.00 79.62 189 GLU A N 1
ATOM 1453 C CA . GLU A 1 189 ? 7.205 -6.964 -37.886 1.00 79.62 189 GLU A CA 1
ATOM 1454 C C . GLU A 1 189 ? 5.975 -6.088 -37.629 1.00 79.62 189 GLU A C 1
ATOM 1456 O O . GLU A 1 189 ? 5.080 -6.007 -38.462 1.00 79.62 189 GLU A O 1
ATOM 1461 N N . LYS A 1 190 ? 5.927 -5.405 -36.477 1.00 74.94 190 LYS A N 1
ATOM 1462 C CA . LYS A 1 190 ? 4.778 -4.572 -36.087 1.00 74.94 190 LYS A CA 1
ATOM 1463 C C . LYS A 1 190 ? 4.833 -3.155 -36.670 1.00 74.94 190 LYS A C 1
ATOM 1465 O O . LYS A 1 190 ? 3.879 -2.409 -36.495 1.00 74.94 190 LYS A O 1
ATOM 1470 N N . GLY A 1 191 ? 5.967 -2.730 -37.240 1.00 75.75 191 GLY A N 1
ATOM 1471 C CA . GLY A 1 191 ? 6.204 -1.338 -37.660 1.00 75.75 191 GLY A CA 1
ATOM 1472 C C . GLY A 1 191 ? 6.214 -0.316 -36.510 1.00 75.75 191 GLY A C 1
ATOM 1473 O O . GLY A 1 191 ? 6.432 0.873 -36.732 1.00 75.75 191 GLY A O 1
ATOM 1474 N N . ASN A 1 192 ? 6.009 -0.763 -35.268 1.00 83.62 192 ASN A N 1
ATOM 1475 C CA . ASN A 1 192 ? 5.899 0.100 -34.105 1.00 83.62 192 ASN A CA 1
ATOM 1476 C C . ASN A 1 192 ? 7.279 0.440 -33.544 1.00 83.62 192 ASN A C 1
ATOM 1478 O O . ASN A 1 192 ? 8.136 -0.425 -33.338 1.00 83.62 192 ASN A O 1
ATOM 1482 N N . THR A 1 193 ? 7.466 1.721 -33.241 1.00 93.12 193 THR A N 1
ATOM 1483 C CA . THR A 1 193 ? 8.649 2.229 -32.550 1.00 93.12 193 THR A CA 1
ATOM 1484 C C . THR A 1 193 ? 8.229 2.823 -31.220 1.00 93.12 193 THR A C 1
ATOM 1486 O O . THR A 1 193 ? 7.311 3.638 -31.166 1.00 93.12 193 THR A O 1
ATOM 1489 N N . VAL A 1 194 ? 8.928 2.450 -30.153 1.00 95.06 194 VAL A N 1
ATOM 1490 C CA . VAL A 1 194 ? 8.768 3.090 -28.844 1.00 95.06 194 VAL A CA 1
ATOM 1491 C C . VAL A 1 194 ? 10.087 3.712 -28.421 1.00 95.06 194 VAL A C 1
ATOM 1493 O O . VAL A 1 194 ? 11.150 3.138 -28.650 1.00 95.06 194 VAL A O 1
ATOM 1496 N N . SER A 1 195 ? 10.037 4.901 -27.826 1.00 94.56 195 SER A N 1
ATOM 1497 C CA . SER A 1 195 ? 11.233 5.632 -27.406 1.00 94.56 195 SER A CA 1
ATOM 1498 C C . SER A 1 195 ? 11.025 6.318 -26.069 1.00 94.56 195 SER A C 1
ATOM 1500 O O . SER A 1 195 ? 9.944 6.842 -25.809 1.00 94.56 195 SER A O 1
ATOM 1502 N N . TRP A 1 196 ? 12.070 6.359 -25.249 1.00 94.94 196 TRP A N 1
ATOM 1503 C CA . TRP A 1 196 ? 12.046 7.020 -23.949 1.00 94.94 196 TRP A CA 1
ATOM 1504 C C . TRP A 1 196 ? 13.425 7.564 -23.581 1.00 94.94 196 TRP A C 1
ATOM 1506 O O . TRP A 1 196 ? 14.420 7.298 -24.257 1.00 94.94 196 TRP A O 1
ATOM 1516 N N . SER A 1 197 ? 13.475 8.352 -22.507 1.00 92.81 197 SER A N 1
ATOM 1517 C CA . SER A 1 197 ? 14.732 8.819 -21.926 1.00 92.81 197 SER A CA 1
ATOM 1518 C C . SER A 1 197 ? 15.163 7.925 -20.766 1.00 92.81 197 SER A C 1
ATOM 1520 O O . SER A 1 197 ? 14.367 7.642 -19.871 1.00 92.81 197 SER A O 1
ATOM 1522 N N . VAL A 1 198 ? 16.438 7.537 -20.764 1.00 90.94 198 VAL A N 1
ATOM 1523 C CA . VAL A 1 198 ? 17.112 6.814 -19.675 1.00 90.94 198 VAL A CA 1
ATOM 1524 C C . VAL A 1 198 ? 17.858 7.747 -18.718 1.00 90.94 198 VAL A C 1
ATOM 1526 O O . VAL A 1 198 ? 18.376 7.288 -17.706 1.00 90.94 198 VAL A O 1
ATOM 1529 N N . LYS A 1 199 ? 17.850 9.066 -18.981 1.00 87.25 199 LYS A N 1
ATOM 1530 C CA . LYS A 1 199 ? 18.537 10.091 -18.171 1.00 87.25 199 LYS A CA 1
ATOM 1531 C C . LYS A 1 199 ? 18.190 10.015 -16.685 1.00 87.25 199 LYS A C 1
ATOM 1533 O O . LYS A 1 199 ? 19.014 10.303 -15.824 1.00 87.25 199 LYS A O 1
ATOM 1538 N N . THR A 1 200 ? 16.940 9.670 -16.388 1.00 84.88 200 THR A N 1
ATOM 1539 C CA . THR A 1 200 ? 16.452 9.477 -15.020 1.00 84.88 200 THR A CA 1
ATOM 1540 C C . THR A 1 200 ? 15.947 8.050 -14.868 1.00 84.88 200 THR A C 1
ATOM 1542 O O . THR A 1 200 ? 15.366 7.509 -15.804 1.00 84.88 200 THR A O 1
ATOM 1545 N N . GLY A 1 201 ? 16.090 7.455 -13.680 1.00 88.00 201 GLY A N 1
ATOM 1546 C CA . GLY A 1 201 ? 15.555 6.116 -13.392 1.00 88.00 201 GLY A CA 1
ATOM 1547 C C . GLY A 1 201 ? 14.021 6.024 -13.407 1.00 88.00 201 GLY A C 1
ATOM 1548 O O . GLY A 1 201 ? 13.467 4.930 -13.332 1.00 88.00 201 GLY A O 1
ATOM 1549 N N . LYS A 1 202 ? 13.332 7.159 -13.571 1.00 91.50 202 LYS A N 1
ATOM 1550 C CA . LYS A 1 202 ? 11.876 7.290 -13.504 1.00 91.50 202 LYS A CA 1
ATOM 1551 C C . LYS A 1 202 ? 11.126 6.440 -14.534 1.00 91.50 202 LYS A C 1
ATOM 1553 O O . LYS A 1 202 ? 10.005 6.012 -14.270 1.00 91.50 202 LYS A O 1
ATOM 1558 N N . TRP A 1 203 ? 11.714 6.180 -15.706 1.00 94.00 203 TRP A N 1
ATOM 1559 C CA . TRP A 1 203 ? 11.092 5.295 -16.703 1.00 94.00 203 TRP A CA 1
ATOM 1560 C C . TRP A 1 203 ? 10.866 3.887 -16.134 1.00 94.00 203 TRP A C 1
ATOM 1562 O O . TRP A 1 203 ? 9.839 3.274 -16.415 1.00 94.00 203 TRP A O 1
ATOM 1572 N N . PHE A 1 204 ? 11.793 3.402 -15.300 1.00 95.44 204 PHE A N 1
ATOM 1573 C CA . PHE A 1 204 ? 11.721 2.067 -14.721 1.00 95.44 204 PHE A CA 1
ATOM 1574 C C . PHE A 1 204 ? 10.671 2.007 -13.618 1.00 95.44 204 PHE A C 1
ATOM 1576 O O . PHE A 1 204 ? 9.871 1.081 -13.593 1.00 95.44 204 PHE A O 1
ATOM 1583 N N . GLU A 1 205 ? 10.595 3.036 -12.773 1.00 96.69 205 GLU A N 1
ATOM 1584 C CA . GLU A 1 205 ? 9.530 3.160 -11.773 1.00 96.69 205 GLU A CA 1
ATOM 1585 C C . GLU A 1 205 ? 8.148 3.127 -12.431 1.00 96.69 205 GLU A C 1
ATOM 1587 O O . GLU A 1 205 ? 7.273 2.373 -12.007 1.00 96.69 205 GLU A O 1
ATOM 1592 N N . ARG A 1 206 ? 7.971 3.881 -13.527 1.00 97.31 206 ARG A N 1
ATOM 1593 C CA . ARG A 1 206 ? 6.729 3.890 -14.315 1.00 97.31 206 ARG A CA 1
ATOM 1594 C C . ARG A 1 206 ? 6.411 2.534 -14.933 1.00 97.31 206 ARG A C 1
ATOM 1596 O O . ARG A 1 206 ? 5.261 2.109 -14.854 1.00 97.31 206 ARG A O 1
ATOM 1603 N N . LEU A 1 207 ? 7.410 1.842 -15.482 1.00 97.56 207 LEU A N 1
ATOM 1604 C CA . LEU A 1 207 ? 7.247 0.488 -16.012 1.00 97.56 207 LEU A CA 1
ATOM 1605 C C . LEU A 1 207 ? 6.806 -0.495 -14.915 1.00 97.56 207 LEU A C 1
ATOM 1607 O O . LEU A 1 207 ? 5.849 -1.238 -15.112 1.00 97.56 207 LEU A O 1
ATOM 1611 N N . ILE A 1 208 ? 7.451 -0.469 -13.744 1.00 97.94 208 ILE A N 1
ATOM 1612 C CA . ILE A 1 208 ? 7.080 -1.315 -12.599 1.00 97.94 208 ILE A CA 1
ATOM 1613 C C . ILE A 1 208 ? 5.665 -0.994 -12.115 1.00 97.94 208 ILE A C 1
ATOM 1615 O O . ILE A 1 208 ? 4.864 -1.904 -11.908 1.00 97.94 208 ILE A O 1
ATOM 1619 N N . GLY A 1 209 ? 5.321 0.288 -11.980 1.00 98.06 209 GLY A N 1
ATOM 1620 C CA . GLY A 1 209 ? 3.966 0.696 -11.622 1.00 98.06 209 GLY A CA 1
ATOM 1621 C C . GLY A 1 209 ? 2.920 0.215 -12.632 1.00 98.06 209 GLY A C 1
ATOM 1622 O O . GLY A 1 209 ? 1.859 -0.257 -12.225 1.00 98.06 209 GLY A O 1
ATOM 1623 N N . TYR A 1 210 ? 3.222 0.286 -13.933 1.00 98.31 210 TYR A N 1
ATOM 1624 C CA . TYR A 1 210 ? 2.348 -0.225 -14.990 1.00 98.31 210 TYR A CA 1
ATOM 1625 C C . TYR A 1 210 ? 2.151 -1.742 -14.870 1.00 98.31 210 TYR A C 1
ATOM 1627 O O . TYR A 1 210 ? 1.015 -2.209 -14.869 1.00 98.31 210 TYR A O 1
ATOM 1635 N N . VAL A 1 211 ? 3.230 -2.508 -14.672 1.00 98.19 211 VAL A N 1
ATOM 1636 C CA . VAL A 1 211 ? 3.157 -3.966 -14.469 1.00 98.19 211 VAL A CA 1
ATOM 1637 C C . VAL A 1 211 ? 2.292 -4.314 -13.257 1.00 98.19 211 VAL A C 1
ATOM 1639 O O . VAL A 1 211 ? 1.427 -5.179 -13.348 1.00 98.19 211 VAL A O 1
ATOM 1642 N N . LEU A 1 212 ? 2.466 -3.623 -12.127 1.00 98.38 212 LEU A N 1
ATOM 1643 C CA . LEU A 1 212 ? 1.637 -3.851 -10.938 1.00 98.38 212 LEU A CA 1
ATOM 1644 C C . LEU A 1 212 ? 0.160 -3.522 -11.200 1.00 98.38 212 LEU A C 1
ATOM 1646 O O . LEU A 1 212 ? -0.720 -4.252 -10.741 1.00 98.38 212 LEU A O 1
ATOM 1650 N N . ALA A 1 213 ? -0.116 -2.450 -11.948 1.00 97.69 213 ALA A N 1
ATOM 1651 C CA . ALA A 1 213 ? -1.469 -2.075 -12.346 1.00 97.69 213 ALA A CA 1
ATOM 1652 C C . ALA A 1 213 ? -2.135 -3.149 -13.226 1.00 97.69 213 ALA A C 1
ATOM 1654 O O . ALA A 1 213 ? -3.283 -3.504 -12.947 1.00 97.69 213 ALA A O 1
ATOM 1655 N N . GLU A 1 214 ? -1.418 -3.683 -14.220 1.00 97.38 214 GLU A N 1
ATOM 1656 C CA . GLU A 1 214 ? -1.875 -4.779 -15.094 1.00 97.38 214 GLU A CA 1
ATOM 1657 C C . GLU A 1 214 ? -2.073 -6.092 -14.323 1.00 97.38 214 GLU A C 1
ATOM 1659 O O . GLU A 1 214 ? -3.027 -6.823 -14.574 1.00 97.38 214 GLU A O 1
ATOM 1664 N N . CYS A 1 215 ? -1.247 -6.363 -13.308 1.00 97.06 215 CYS A N 1
ATOM 1665 C CA . CYS A 1 215 ? -1.413 -7.513 -12.412 1.00 97.06 215 CYS A CA 1
ATOM 1666 C C . CYS A 1 215 ? -2.619 -7.392 -11.458 1.00 97.06 215 CYS A C 1
ATOM 1668 O O . CYS A 1 215 ? -2.828 -8.267 -10.616 1.00 97.06 215 CYS A O 1
ATOM 1670 N N . GLY A 1 216 ? -3.413 -6.321 -11.550 1.00 96.81 216 GLY A N 1
ATOM 1671 C CA . GLY A 1 216 ? -4.634 -6.146 -10.765 1.00 96.81 216 GLY A CA 1
ATOM 1672 C C . GLY A 1 216 ? -4.463 -5.345 -9.474 1.00 96.81 216 GLY A C 1
ATOM 1673 O O . GLY A 1 216 ? -5.345 -5.397 -8.612 1.00 96.81 216 GLY A O 1
ATOM 1674 N N . ALA A 1 217 ? -3.376 -4.577 -9.317 1.00 97.19 217 ALA A N 1
ATOM 1675 C CA . ALA A 1 217 ? -3.267 -3.637 -8.203 1.00 97.19 217 ALA A CA 1
ATOM 1676 C C . ALA A 1 217 ? -4.446 -2.650 -8.232 1.00 97.19 217 ALA A C 1
ATOM 1678 O O . ALA A 1 217 ? -4.758 -2.042 -9.263 1.00 97.19 217 ALA A O 1
ATOM 1679 N N . GLN A 1 218 ? -5.107 -2.477 -7.090 1.00 95.69 218 GLN A N 1
ATOM 1680 C CA . GLN A 1 218 ? -6.249 -1.574 -6.949 1.00 95.69 218 GLN A CA 1
ATOM 1681 C C . GLN A 1 218 ? -5.798 -0.113 -6.923 1.00 95.69 218 GLN A C 1
ATOM 1683 O O . GLN A 1 218 ? -6.428 0.720 -7.564 1.00 95.69 218 GLN A O 1
ATOM 1688 N N . ASP A 1 219 ? -4.674 0.164 -6.261 1.00 96.88 219 ASP A N 1
ATOM 1689 C CA . ASP A 1 219 ? -3.995 1.458 -6.290 1.00 96.88 219 ASP A CA 1
ATOM 1690 C C . ASP A 1 219 ? -2.533 1.264 -6.675 1.00 96.88 219 ASP A C 1
ATOM 1692 O O . ASP A 1 219 ? -1.903 0.291 -6.257 1.00 96.88 219 ASP A O 1
ATOM 1696 N N . VAL A 1 220 ? -1.994 2.222 -7.428 1.00 97.44 220 VAL A N 1
ATOM 1697 C CA . VAL A 1 220 ? -0.565 2.354 -7.722 1.00 97.44 220 VAL A CA 1
ATOM 1698 C C . VAL A 1 220 ? -0.206 3.828 -7.624 1.00 97.44 220 VAL A C 1
ATOM 1700 O O . VAL A 1 220 ? -0.925 4.675 -8.161 1.00 97.44 220 VAL A O 1
ATOM 1703 N N . GLN A 1 221 ? 0.898 4.118 -6.948 1.00 97.00 221 GLN A N 1
ATOM 1704 C CA . GLN A 1 221 ? 1.458 5.448 -6.792 1.00 97.00 221 GLN A CA 1
ATOM 1705 C C . GLN A 1 221 ? 2.976 5.387 -6.986 1.00 97.00 221 GLN A C 1
ATOM 1707 O O . GLN A 1 221 ? 3.625 4.489 -6.456 1.00 97.00 221 GLN A O 1
ATOM 1712 N N . ILE A 1 222 ? 3.535 6.334 -7.734 1.00 96.31 222 ILE A N 1
ATOM 1713 C CA . ILE A 1 222 ? 4.946 6.350 -8.136 1.00 96.31 222 ILE A CA 1
ATOM 1714 C C . ILE A 1 222 ? 5.613 7.635 -7.669 1.00 96.31 222 ILE A C 1
ATOM 1716 O O . ILE A 1 222 ? 5.078 8.715 -7.926 1.00 96.31 222 ILE A O 1
ATOM 1720 N N . GLY A 1 223 ? 6.783 7.524 -7.042 1.00 94.50 223 GLY A N 1
ATOM 1721 C CA . GLY A 1 223 ? 7.592 8.656 -6.594 1.00 94.50 223 GLY A CA 1
ATOM 1722 C C . GLY A 1 223 ? 6.923 9.446 -5.469 1.00 94.50 223 GLY A C 1
ATOM 1723 O O . GLY A 1 223 ? 6.760 10.667 -5.575 1.00 94.50 223 GLY A O 1
ATOM 1724 N N . ILE A 1 224 ? 6.484 8.756 -4.408 1.00 94.81 224 ILE A N 1
ATOM 1725 C CA . ILE A 1 224 ? 5.981 9.422 -3.200 1.00 94.81 224 ILE A CA 1
ATOM 1726 C C . ILE A 1 224 ? 7.184 9.966 -2.431 1.00 94.81 224 ILE A C 1
ATOM 1728 O O . ILE A 1 224 ? 8.069 9.214 -2.029 1.00 94.81 224 ILE A O 1
ATOM 1732 N N . THR A 1 225 ? 7.191 11.267 -2.162 1.00 92.06 225 THR A N 1
ATOM 1733 C CA . THR A 1 225 ? 8.236 11.908 -1.357 1.00 92.06 225 THR A CA 1
ATOM 1734 C C . THR A 1 225 ? 7.707 12.211 0.038 1.00 92.06 225 THR A C 1
ATOM 1736 O O . THR A 1 225 ? 6.665 12.861 0.175 1.00 92.06 225 THR A O 1
ATOM 1739 N N . THR A 1 226 ? 8.436 11.790 1.071 1.00 90.12 226 THR A N 1
ATOM 1740 C CA . THR A 1 226 ? 8.099 12.052 2.476 1.00 90.12 226 THR A CA 1
ATOM 1741 C C . THR A 1 226 ? 9.040 13.077 3.108 1.00 90.12 226 THR A C 1
ATOM 1743 O O . THR A 1 226 ? 10.196 13.236 2.705 1.00 90.12 226 THR A O 1
ATOM 1746 N N . GLU A 1 227 ? 8.540 13.792 4.112 1.00 86.75 227 GLU A N 1
ATOM 1747 C CA . GLU A 1 227 ? 9.289 14.791 4.877 1.00 86.75 227 GLU A CA 1
ATOM 1748 C C . GLU A 1 227 ? 9.535 14.335 6.305 1.00 86.75 227 GLU A C 1
ATOM 1750 O O . GLU A 1 227 ? 8.726 13.620 6.901 1.00 86.75 227 GLU A O 1
ATOM 1755 N N . TRP A 1 228 ? 10.615 14.850 6.888 1.00 82.06 228 TRP A N 1
ATOM 1756 C CA . TRP A 1 228 ? 10.799 14.797 8.329 1.00 82.06 228 TRP A CA 1
ATOM 1757 C C . TRP A 1 228 ? 9.680 15.565 9.038 1.00 82.06 228 TRP A C 1
ATOM 1759 O O . TRP A 1 228 ? 9.204 16.600 8.561 1.00 82.06 228 TRP A O 1
ATOM 1769 N N . ARG A 1 229 ? 9.290 15.086 10.220 1.00 75.62 229 ARG A N 1
ATOM 1770 C CA . ARG A 1 229 ? 8.412 15.845 11.116 1.00 75.62 229 ARG A CA 1
ATOM 1771 C C . ARG A 1 229 ? 9.085 17.150 11.534 1.00 75.62 229 ARG A C 1
ATOM 1773 O O . ARG A 1 229 ? 10.310 17.229 11.586 1.00 75.62 229 ARG A O 1
ATOM 1780 N N . SER A 1 230 ? 8.284 18.167 11.843 1.00 73.88 230 SER A N 1
ATOM 1781 C CA . SER A 1 230 ? 8.752 19.535 12.097 1.00 73.88 230 SER A CA 1
ATOM 1782 C C . SER A 1 230 ? 9.846 19.623 13.166 1.00 73.88 230 SER A C 1
ATOM 1784 O O . SER A 1 230 ? 10.799 20.378 12.995 1.00 73.88 230 SER A O 1
ATOM 1786 N N . GLU A 1 231 ? 9.751 18.836 14.238 1.00 72.69 231 GLU A N 1
ATOM 1787 C CA . GLU A 1 231 ? 10.755 18.800 15.314 1.00 72.69 231 GLU A CA 1
ATOM 1788 C C . GLU A 1 231 ? 12.095 18.245 14.815 1.00 72.69 231 GLU A C 1
ATOM 1790 O O . GLU A 1 231 ? 13.138 18.876 14.981 1.00 72.69 231 GLU A O 1
ATOM 1795 N N . THR A 1 232 ? 12.063 17.106 14.119 1.00 73.62 232 THR A N 1
ATOM 1796 C CA . THR A 1 232 ? 13.250 16.487 13.515 1.00 73.62 232 THR A CA 1
ATOM 1797 C C . THR A 1 232 ? 13.847 17.376 12.430 1.00 73.62 232 THR A C 1
ATOM 1799 O O . THR A 1 232 ? 15.059 17.540 12.361 1.00 73.62 232 THR A O 1
ATOM 1802 N N . LYS A 1 233 ? 13.004 18.014 11.613 1.00 72.69 233 LYS A N 1
ATOM 1803 C CA . LYS A 1 233 ? 13.416 18.956 10.568 1.00 72.69 233 LYS A CA 1
ATOM 1804 C C . LYS A 1 233 ? 14.146 20.161 11.163 1.00 72.69 233 LYS A C 1
ATOM 1806 O O . LYS A 1 233 ? 15.184 20.538 10.634 1.00 72.69 233 LYS A O 1
ATOM 1811 N N . LYS A 1 234 ? 13.661 20.726 12.279 1.00 73.81 234 LYS A N 1
ATOM 1812 C CA . LYS A 1 234 ? 14.346 21.807 13.017 1.00 73.81 234 LYS A CA 1
ATOM 1813 C C . LYS A 1 234 ? 15.704 21.355 13.558 1.00 73.81 234 LYS A C 1
ATOM 1815 O O . LYS A 1 234 ? 16.683 22.077 13.400 1.00 73.81 234 LYS A O 1
ATOM 1820 N N . HIS A 1 235 ? 15.774 20.158 14.140 1.00 74.81 235 HIS A N 1
ATOM 1821 C CA . HIS A 1 235 ? 17.030 19.597 14.642 1.00 74.81 235 HIS A CA 1
ATOM 1822 C C . HIS A 1 235 ? 18.051 19.349 13.516 1.00 74.81 235 HIS A C 1
ATOM 1824 O O . HIS A 1 235 ? 19.227 19.675 13.656 1.00 74.81 235 HIS A O 1
ATOM 1830 N N . LEU A 1 236 ? 17.601 18.822 12.373 1.00 75.25 236 LEU A N 1
ATOM 1831 C CA . LEU A 1 236 ? 18.458 18.541 11.220 1.00 75.25 236 LEU A CA 1
ATOM 1832 C C . LEU A 1 236 ? 18.880 19.808 10.469 1.00 75.25 236 LEU A C 1
ATOM 1834 O O . LEU A 1 236 ? 20.015 19.871 10.008 1.00 75.25 236 LEU A O 1
ATOM 1838 N N . ALA A 1 237 ? 18.018 20.825 10.379 1.00 68.69 237 ALA A N 1
ATOM 1839 C CA . ALA A 1 237 ? 18.322 22.082 9.692 1.00 68.69 237 ALA A CA 1
ATOM 1840 C C . ALA A 1 237 ? 19.514 22.833 10.310 1.00 68.69 237 ALA A C 1
ATOM 1842 O O . ALA A 1 237 ? 20.229 23.520 9.588 1.00 68.69 237 ALA A O 1
ATOM 1843 N N . GLY A 1 238 ? 19.758 22.669 11.616 1.00 66.88 238 GLY A N 1
ATOM 1844 C CA . GLY A 1 238 ? 20.931 23.236 12.290 1.00 66.88 238 GLY A CA 1
ATOM 1845 C C . GLY A 1 238 ? 22.250 22.506 12.000 1.00 66.88 238 GLY A C 1
ATOM 1846 O O . GLY A 1 238 ? 23.310 23.051 12.285 1.00 66.88 238 GLY A O 1
ATOM 1847 N N . LYS A 1 239 ? 22.204 21.285 11.442 1.00 68.69 239 LYS A N 1
ATOM 1848 C CA . LYS A 1 239 ? 23.380 20.416 11.247 1.00 68.69 239 LYS A CA 1
ATOM 1849 C C . LYS A 1 239 ? 23.656 20.060 9.781 1.00 68.69 239 LYS A C 1
ATOM 1851 O O . LYS A 1 239 ? 24.800 19.804 9.425 1.00 68.69 239 LYS A O 1
ATOM 1856 N N . TYR A 1 240 ? 22.627 20.055 8.934 1.00 72.12 240 TYR A N 1
ATOM 1857 C CA . TYR A 1 240 ? 22.708 19.686 7.521 1.00 72.12 240 TYR A CA 1
ATOM 1858 C C . TYR A 1 240 ? 21.834 20.630 6.684 1.00 72.12 240 TYR A C 1
ATOM 1860 O O . TYR A 1 240 ? 20.602 20.618 6.786 1.00 72.12 240 TYR A O 1
ATOM 1868 N N . SER A 1 241 ? 22.455 21.446 5.828 1.00 57.34 241 SER A N 1
ATOM 1869 C CA . SER A 1 241 ? 21.730 22.307 4.891 1.00 57.34 241 SER A CA 1
ATOM 1870 C C . SER A 1 241 ? 20.930 21.449 3.896 1.00 57.34 241 SER A C 1
ATOM 1872 O O . SER A 1 241 ? 21.448 20.524 3.279 1.00 57.34 241 SER A O 1
ATOM 1874 N N . GLY A 1 242 ? 19.626 21.719 3.761 1.00 58.72 242 GLY A N 1
ATOM 1875 C CA . GLY A 1 242 ? 18.759 21.040 2.783 1.00 58.72 242 GLY A CA 1
ATOM 1876 C C . GLY A 1 242 ? 18.075 19.739 3.238 1.00 58.72 242 GLY A C 1
ATOM 1877 O O . GLY A 1 242 ? 17.345 19.146 2.442 1.00 58.72 242 GLY A O 1
ATOM 1878 N N . ALA A 1 243 ? 18.211 19.320 4.504 1.00 61.09 243 ALA A N 1
ATOM 1879 C CA . ALA A 1 243 ? 17.597 18.102 5.064 1.00 61.09 243 ALA A CA 1
ATOM 1880 C C . ALA A 1 243 ? 16.065 18.206 5.281 1.00 61.09 243 ALA A C 1
ATOM 1882 O O . ALA A 1 243 ? 15.546 18.029 6.382 1.00 61.09 243 ALA A O 1
ATOM 1883 N N . SER A 1 244 ? 15.313 18.522 4.222 1.00 63.09 244 SER A N 1
ATOM 1884 C CA . SER A 1 244 ? 13.843 18.598 4.255 1.00 63.09 244 SER A CA 1
ATOM 1885 C C . SER A 1 244 ? 13.157 17.282 3.879 1.00 63.09 244 SER A C 1
ATOM 1887 O O . SER A 1 244 ? 12.038 17.029 4.322 1.00 63.09 244 SER A O 1
ATOM 1889 N N . GLN A 1 245 ? 13.828 16.441 3.089 1.00 70.12 245 GLN A N 1
ATOM 1890 C CA . GLN A 1 245 ? 13.315 15.161 2.608 1.00 70.12 245 GLN A CA 1
ATOM 1891 C C . GLN A 1 245 ? 13.800 14.022 3.505 1.00 70.12 245 GLN A C 1
ATOM 1893 O O . GLN A 1 245 ? 14.984 13.944 3.832 1.00 70.12 245 GLN A O 1
ATOM 1898 N N . MET A 1 246 ? 12.873 13.146 3.892 1.00 76.69 246 MET A N 1
ATOM 1899 C CA . MET A 1 246 ? 13.172 11.956 4.687 1.00 76.69 246 MET A CA 1
ATOM 1900 C C . MET A 1 246 ? 13.441 10.758 3.785 1.00 76.69 246 MET A C 1
ATOM 1902 O O . MET A 1 246 ? 14.466 10.093 3.911 1.00 76.69 246 MET A O 1
ATOM 1906 N N . SER A 1 247 ? 12.515 10.454 2.878 1.00 81.94 247 SER A N 1
ATOM 1907 C CA . SER A 1 247 ? 12.618 9.288 2.004 1.00 81.94 247 SER A CA 1
ATOM 1908 C C . SER A 1 247 ? 11.839 9.492 0.709 1.00 81.94 247 SER A C 1
ATOM 1910 O O . SER A 1 247 ? 10.957 10.348 0.608 1.00 81.94 247 SER A O 1
ATOM 1912 N N . GLU A 1 248 ? 12.187 8.689 -0.289 1.00 88.38 248 GLU A N 1
ATOM 1913 C CA . GLU A 1 248 ? 11.440 8.538 -1.531 1.00 88.38 248 GLU A CA 1
ATOM 1914 C C . GLU A 1 248 ? 10.982 7.084 -1.641 1.00 88.38 248 GLU A C 1
ATOM 1916 O O . GLU A 1 248 ? 11.748 6.156 -1.381 1.00 88.38 248 GLU A O 1
ATOM 1921 N N . ILE A 1 249 ? 9.702 6.904 -1.945 1.00 93.50 249 ILE A N 1
ATOM 1922 C CA . ILE A 1 249 ? 9.091 5.612 -2.224 1.00 93.50 249 ILE A CA 1
ATOM 1923 C C . ILE A 1 249 ? 8.881 5.558 -3.733 1.00 93.50 249 ILE A C 1
ATOM 1925 O O . ILE A 1 249 ? 7.985 6.225 -4.260 1.00 93.50 249 ILE A O 1
ATOM 1929 N N . ASP A 1 250 ? 9.712 4.758 -4.397 1.00 95.88 250 ASP A N 1
ATOM 1930 C CA . ASP A 1 250 ? 9.754 4.672 -5.857 1.00 95.88 250 ASP A CA 1
ATOM 1931 C C . ASP A 1 250 ? 8.401 4.184 -6.411 1.00 95.88 250 ASP A C 1
ATOM 1933 O O . ASP A 1 250 ? 7.779 4.868 -7.218 1.00 95.88 250 ASP A O 1
ATOM 1937 N N . VAL A 1 251 ? 7.876 3.052 -5.920 1.00 97.44 251 VAL A N 1
ATOM 1938 C CA . VAL A 1 251 ? 6.522 2.578 -6.258 1.00 97.44 251 VAL A CA 1
ATOM 1939 C C . VAL A 1 251 ? 5.819 2.008 -5.026 1.00 97.44 251 VAL A C 1
ATOM 1941 O O . VAL A 1 251 ? 6.357 1.154 -4.323 1.00 97.44 251 VAL A O 1
ATOM 1944 N N . ALA A 1 25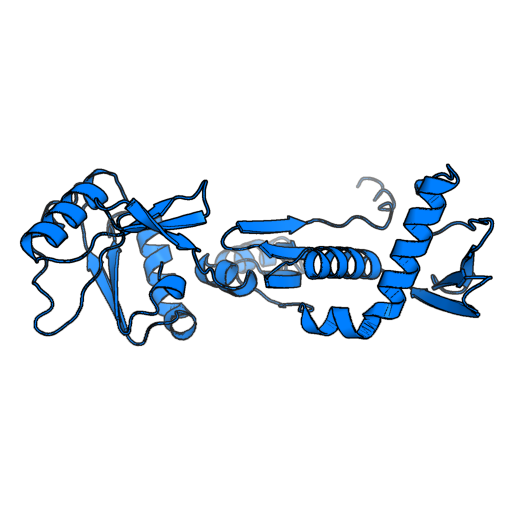2 ? 4.584 2.445 -4.787 1.00 97.62 252 ALA A N 1
ATOM 1945 C CA . ALA A 1 252 ? 3.665 1.870 -3.813 1.00 97.62 252 ALA A CA 1
ATOM 1946 C C . ALA A 1 252 ? 2.429 1.315 -4.524 1.00 97.62 252 ALA A C 1
ATOM 1948 O O . ALA A 1 252 ? 1.769 2.031 -5.277 1.00 97.62 252 ALA A O 1
ATOM 1949 N N . ALA A 1 253 ? 2.078 0.060 -4.259 1.00 97.75 253 ALA A N 1
ATOM 1950 C CA . ALA A 1 253 ? 0.895 -0.580 -4.823 1.00 97.75 253 ALA A CA 1
ATOM 1951 C C . ALA A 1 253 ? 0.053 -1.258 -3.743 1.00 97.75 253 ALA A C 1
ATOM 1953 O O . ALA A 1 253 ? 0.567 -1.671 -2.704 1.00 97.75 253 ALA A O 1
ATOM 1954 N N . ARG A 1 254 ? -1.250 -1.392 -3.996 1.00 96.50 254 ARG A N 1
ATOM 1955 C CA . ARG A 1 254 ? -2.179 -2.080 -3.096 1.00 96.50 254 ARG A CA 1
ATOM 1956 C C . ARG A 1 254 ? -2.919 -3.202 -3.807 1.00 96.50 254 ARG A C 1
ATOM 1958 O O . ARG A 1 254 ? -3.612 -2.959 -4.793 1.00 96.50 254 ARG A O 1
ATOM 1965 N N . PHE A 1 255 ? -2.855 -4.402 -3.238 1.00 94.00 255 PHE A N 1
ATOM 1966 C CA . PHE A 1 255 ? -3.670 -5.553 -3.622 1.00 94.00 255 PHE A CA 1
ATOM 1967 C C . PHE A 1 255 ? -4.537 -5.944 -2.427 1.00 94.00 255 PHE A C 1
ATOM 1969 O O . PHE A 1 255 ? -4.028 -6.406 -1.406 1.00 94.00 255 PHE A O 1
ATOM 1976 N N . LYS A 1 256 ? -5.856 -5.749 -2.526 1.00 90.44 256 LYS A N 1
ATOM 1977 C CA . LYS A 1 256 ? -6.781 -5.924 -1.392 1.00 90.44 256 LYS A CA 1
ATOM 1978 C C . LYS A 1 256 ? -6.339 -5.050 -0.209 1.00 90.44 256 LYS A C 1
ATOM 1980 O O . LYS A 1 256 ? -6.240 -3.835 -0.380 1.00 90.44 256 LYS A O 1
ATOM 1985 N N . ALA A 1 257 ? -6.076 -5.618 0.967 1.00 90.94 257 ALA A N 1
ATOM 1986 C CA . ALA A 1 257 ? -5.573 -4.874 2.122 1.00 90.94 257 ALA A CA 1
ATOM 1987 C C . ALA A 1 257 ? -4.058 -5.028 2.354 1.00 90.94 257 ALA A C 1
ATOM 1989 O O . ALA A 1 257 ? -3.558 -4.604 3.396 1.00 90.94 257 ALA A O 1
ATOM 1990 N N . VAL A 1 258 ? -3.325 -5.556 1.365 1.00 92.19 258 VAL A N 1
ATOM 1991 C CA . VAL A 1 258 ? -1.861 -5.669 1.382 1.00 92.19 258 VAL A CA 1
ATOM 1992 C C . VAL A 1 258 ? -1.236 -4.546 0.561 1.00 92.19 258 VAL A C 1
ATOM 1994 O O . VAL A 1 258 ? -1.658 -4.268 -0.565 1.00 92.19 258 VAL A O 1
ATOM 1997 N N . TYR A 1 259 ? -0.207 -3.923 1.128 1.00 94.81 259 TYR A N 1
ATOM 1998 C CA . TYR A 1 259 ? 0.561 -2.852 0.504 1.00 94.81 259 TYR A CA 1
ATOM 1999 C C . TYR A 1 259 ? 1.951 -3.367 0.151 1.00 94.81 259 TYR A C 1
ATOM 2001 O O . TYR A 1 259 ? 2.603 -4.012 0.968 1.00 94.81 259 TYR A O 1
ATOM 2009 N N . TYR A 1 260 ? 2.400 -3.047 -1.055 1.00 96.19 260 TYR A N 1
ATOM 2010 C CA . TYR A 1 260 ? 3.721 -3.381 -1.562 1.00 96.19 260 TYR A CA 1
ATOM 2011 C C . TYR A 1 260 ? 4.482 -2.090 -1.807 1.00 96.19 260 TYR A C 1
ATOM 2013 O O . TYR A 1 260 ? 3.965 -1.178 -2.453 1.00 96.19 260 TYR A O 1
ATOM 2021 N N . ILE A 1 261 ? 5.706 -2.035 -1.298 1.00 95.94 261 ILE A N 1
ATOM 2022 C CA . ILE A 1 261 ? 6.652 -0.956 -1.549 1.00 95.94 261 ILE A CA 1
ATOM 2023 C C . ILE A 1 261 ? 7.800 -1.551 -2.351 1.00 95.94 261 ILE A C 1
ATOM 2025 O O . ILE A 1 261 ? 8.444 -2.496 -1.900 1.00 95.94 261 ILE A O 1
ATOM 2029 N N . VAL A 1 262 ? 8.039 -1.018 -3.544 1.00 96.38 262 VAL A N 1
ATOM 2030 C CA . VAL A 1 262 ? 9.099 -1.479 -4.441 1.00 96.38 262 VAL A CA 1
ATOM 2031 C C . VAL A 1 262 ? 10.110 -0.358 -4.588 1.00 96.38 262 VAL A C 1
ATOM 2033 O O . VAL A 1 262 ? 9.745 0.741 -5.000 1.00 96.38 262 VAL A O 1
ATOM 2036 N N . SER A 1 263 ? 11.377 -0.639 -4.270 1.00 95.00 263 SER A N 1
ATOM 2037 C CA . SER A 1 263 ? 12.471 0.257 -4.640 1.00 95.00 263 SER A CA 1
ATOM 2038 C C . SER A 1 263 ? 13.034 -0.142 -5.999 1.00 95.00 263 SER A C 1
ATOM 2040 O O . SER A 1 263 ? 13.387 -1.297 -6.229 1.00 95.00 263 SER A O 1
ATOM 2042 N N . CYS A 1 264 ? 13.127 0.829 -6.895 1.00 93.44 264 CYS A N 1
ATOM 2043 C CA . CYS A 1 264 ? 13.601 0.680 -8.256 1.00 93.44 264 CYS A CA 1
ATOM 2044 C C . CYS A 1 264 ? 15.058 1.149 -8.356 1.00 93.44 264 CYS A C 1
ATOM 2046 O O . CYS A 1 264 ? 15.468 2.153 -7.763 1.00 93.44 264 CYS A O 1
ATOM 2048 N N . LYS A 1 265 ? 15.875 0.405 -9.105 1.00 89.00 265 LYS A N 1
ATOM 2049 C CA . LYS A 1 265 ? 17.283 0.731 -9.364 1.00 89.00 265 LYS A CA 1
ATOM 2050 C C . LYS A 1 265 ? 17.567 0.481 -10.841 1.00 89.00 265 LYS A C 1
ATOM 2052 O O . LYS A 1 265 ? 17.806 -0.648 -11.245 1.00 89.00 265 LYS A O 1
ATOM 2057 N N . ALA A 1 266 ? 17.462 1.543 -11.636 1.00 82.75 266 ALA A N 1
ATOM 2058 C CA . ALA A 1 266 ? 17.584 1.484 -13.094 1.00 82.75 266 ALA A CA 1
ATOM 2059 C C . ALA A 1 266 ? 18.971 1.885 -13.611 1.00 82.75 266 ALA A C 1
ATOM 2061 O O . ALA A 1 266 ? 19.339 1.520 -14.718 1.00 82.75 266 ALA A O 1
ATOM 2062 N N . THR A 1 267 ? 19.731 2.641 -12.819 1.00 65.94 267 THR A N 1
ATOM 2063 C CA . THR A 1 267 ? 21.088 3.075 -13.152 1.00 65.94 267 THR A CA 1
ATOM 2064 C C . THR A 1 267 ? 22.063 2.496 -12.137 1.00 65.94 267 THR A C 1
ATOM 2066 O O . THR A 1 267 ? 21.773 2.435 -10.935 1.00 65.94 267 THR A O 1
ATOM 2069 N N . LYS A 1 268 ? 23.251 2.082 -12.594 1.00 56.72 268 LYS A N 1
ATOM 2070 C CA . LYS A 1 268 ? 24.373 1.897 -11.670 1.00 56.72 268 LYS A CA 1
ATOM 2071 C C . LYS A 1 268 ? 24.658 3.269 -11.071 1.00 56.72 268 LYS A C 1
ATOM 2073 O O . LYS A 1 268 ? 24.957 4.211 -11.805 1.00 56.72 268 LYS A O 1
ATOM 2078 N N . LYS A 1 269 ? 24.546 3.404 -9.745 1.00 48.78 269 LYS A N 1
ATOM 2079 C CA . LYS A 1 269 ? 25.120 4.566 -9.063 1.00 48.78 269 LYS A CA 1
ATOM 2080 C C . LYS A 1 269 ? 26.576 4.634 -9.521 1.00 48.78 269 LYS A C 1
ATOM 2082 O O . LYS A 1 269 ? 27.294 3.652 -9.340 1.00 48.78 269 LYS A O 1
ATOM 2087 N N . LYS A 1 270 ? 27.009 5.751 -10.121 1.00 44.31 270 LYS A N 1
ATOM 2088 C CA . LYS A 1 270 ? 28.440 6.071 -10.099 1.00 44.31 270 LYS A CA 1
ATOM 2089 C C . LYS A 1 270 ? 28.835 5.953 -8.635 1.00 44.31 270 LYS A C 1
ATOM 2091 O O . LYS A 1 270 ? 28.160 6.553 -7.794 1.00 44.31 270 LYS A O 1
ATOM 2096 N N . GLU A 1 271 ? 29.815 5.106 -8.336 1.00 36.69 271 GLU A N 1
ATOM 2097 C CA . GLU A 1 271 ? 30.405 5.070 -7.008 1.00 36.69 271 GLU A CA 1
ATOM 2098 C C . GLU A 1 271 ? 30.718 6.519 -6.648 1.00 36.69 271 GLU A C 1
ATOM 2100 O O . GLU A 1 271 ? 31.466 7.205 -7.346 1.00 36.69 271 GLU A O 1
ATOM 2105 N N . ILE A 1 272 ? 30.028 7.032 -5.631 1.00 39.75 272 ILE A N 1
ATOM 2106 C CA . ILE A 1 272 ? 30.435 8.276 -5.005 1.00 39.75 272 ILE A CA 1
ATOM 2107 C C . ILE A 1 272 ? 31.740 7.870 -4.340 1.00 39.75 272 ILE A C 1
ATOM 2109 O O . ILE A 1 272 ? 31.713 7.190 -3.312 1.00 39.75 272 ILE A O 1
ATOM 2113 N N . ASN A 1 273 ? 32.858 8.156 -5.012 1.00 32.66 273 ASN A N 1
ATOM 2114 C CA . ASN A 1 273 ? 34.176 7.991 -4.430 1.00 32.66 273 ASN A CA 1
ATOM 2115 C C . ASN A 1 273 ? 34.123 8.592 -3.026 1.00 32.66 273 ASN A C 1
ATOM 2117 O O . ASN A 1 273 ? 33.616 9.700 -2.833 1.00 32.66 273 ASN A O 1
ATOM 2121 N N . LYS A 1 274 ? 34.528 7.759 -2.066 1.00 38.00 274 LYS A N 1
ATOM 2122 C CA . LYS A 1 274 ? 34.540 8.043 -0.636 1.00 38.00 274 LYS A CA 1
ATOM 2123 C C . LYS A 1 274 ? 35.157 9.420 -0.374 1.00 38.00 274 LYS A C 1
ATOM 2125 O O . LYS A 1 274 ? 36.084 9.816 -1.076 1.00 38.00 274 LYS A O 1
ATOM 2130 N N . ILE A 1 275 ? 34.574 10.077 0.631 1.00 35.59 275 ILE A N 1
ATOM 2131 C 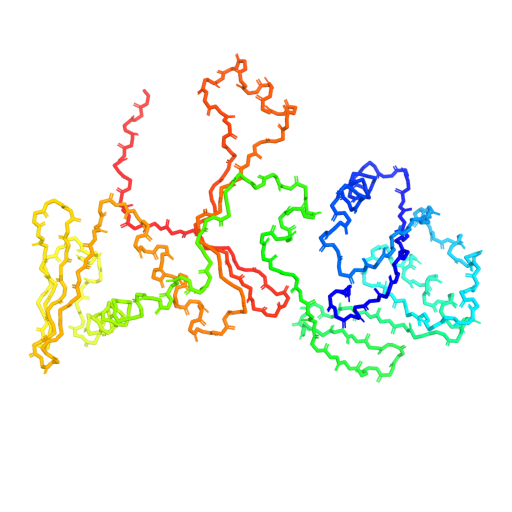CA . ILE A 1 275 ? 35.052 11.275 1.338 1.00 35.59 275 ILE A CA 1
ATOM 2132 C C . ILE A 1 275 ? 36.577 11.272 1.450 1.00 35.59 275 ILE A C 1
ATOM 2134 O O . ILE A 1 275 ? 37.111 10.200 1.821 1.00 35.59 275 ILE A O 1
#

Foldseek 3Di:
DCQVVLEQEDEAEFAPPDVVRVVLVVLCVVLVVLGSYNYYHYDYAHLQQQCVLVDDDPPPDQDEEELADHDPNNSVSPVVSCVVNVHWYWYQDPVVQWTAIPPVRDTDHAADDAPVSVCSSVVWAWPDQADKLVVLVVCVVQLVLVVVVVVQCVVVVHDPVCPPAHWDDGPQWIWDDDPPQKIWIQGNVVRDIHMDHPPDLLVVLSSVQNVLVVVPFPIKTAWTWTFDDPVVCVVVVVPDPPRGTDDTQGMWTHDRHDIDTDDGDSDDPPPPPDD

Radius of gyration: 25.16 Å; chains: 1; bounding box: 67×41×70 Å

Organism: NCBI:txid412755

InterPro domains:
  IPR011335 Restriction endonuclease type II-like [SSF52980] (5-271)
  IPR011856 tRNA endonuclease-like domain superfamily [G3DSA:3.40.1350.10] (185-275)

pLDDT: mean 89.82, std 11.11, range [32.66, 98.38]